Protein AF-A0A0R0AXG4-F1 (afdb_monomer_lite)

Structure (mmCIF, N/CA/C/O backbone):
data_AF-A0A0R0AXG4-F1
#
_entry.id   AF-A0A0R0AXG4-F1
#
loop_
_atom_site.group_PDB
_atom_site.id
_atom_site.type_symbol
_atom_site.label_atom_id
_atom_site.label_alt_id
_atom_site.label_comp_id
_atom_site.label_asym_id
_atom_site.label_entity_id
_atom_site.label_seq_id
_atom_site.pdbx_PDB_ins_code
_atom_site.Cartn_x
_atom_site.Cartn_y
_atom_site.Cartn_z
_atom_site.occupancy
_atom_site.B_iso_or_equiv
_atom_site.auth_seq_id
_atom_site.auth_comp_id
_atom_site.auth_asym_id
_atom_site.auth_atom_id
_atom_site.pdbx_PDB_model_num
ATOM 1 N N . MET A 1 1 ? -5.236 -3.880 -35.271 1.00 39.84 1 MET A N 1
ATOM 2 C CA . MET A 1 1 ? -6.109 -3.018 -34.452 1.00 39.84 1 MET A CA 1
ATOM 3 C C . MET A 1 1 ? -5.778 -3.354 -33.023 1.00 39.84 1 MET A C 1
ATOM 5 O O . MET A 1 1 ? -6.015 -4.485 -32.628 1.00 39.84 1 MET A O 1
ATOM 9 N N . ASP A 1 2 ? -5.125 -2.433 -32.326 1.00 45.50 2 ASP A N 1
ATOM 10 C CA . ASP A 1 2 ? -4.787 -2.597 -30.915 1.00 45.50 2 ASP A CA 1
ATOM 11 C C . ASP A 1 2 ? -6.101 -2.470 -30.138 1.00 45.50 2 ASP A C 1
ATOM 13 O O . ASP A 1 2 ? -6.665 -1.380 -30.024 1.00 45.50 2 ASP A O 1
ATOM 17 N N . THR A 1 3 ? -6.698 -3.594 -29.744 1.00 55.22 3 THR A N 1
ATOM 18 C CA . THR A 1 3 ? -7.853 -3.567 -28.846 1.00 55.22 3 THR A CA 1
ATOM 19 C C . THR A 1 3 ? -7.368 -2.972 -27.540 1.00 55.22 3 THR A C 1
ATOM 21 O O . THR A 1 3 ? -6.536 -3.583 -26.875 1.00 55.22 3 THR A O 1
ATOM 24 N N . ALA A 1 4 ? -7.850 -1.776 -27.199 1.00 60.03 4 ALA A N 1
ATOM 25 C CA . ALA A 1 4 ? -7.524 -1.131 -25.937 1.00 60.03 4 ALA A CA 1
ATOM 26 C C . ALA A 1 4 ? -7.775 -2.122 -24.789 1.00 60.03 4 ALA A C 1
ATOM 28 O O . ALA A 1 4 ? -8.913 -2.525 -24.542 1.00 60.03 4 ALA A O 1
ATOM 29 N N . VAL A 1 5 ? -6.698 -2.554 -24.134 1.00 69.69 5 VAL A N 1
ATOM 30 C CA . VAL A 1 5 ? -6.776 -3.421 -22.961 1.00 69.69 5 VAL A CA 1
ATOM 31 C C . VAL A 1 5 ? -7.232 -2.543 -21.805 1.00 69.69 5 VAL A C 1
ATOM 33 O O . VAL A 1 5 ? -6.569 -1.566 -21.464 1.00 69.69 5 VAL A O 1
ATOM 36 N N . ASN A 1 6 ? -8.383 -2.867 -21.225 1.00 83.81 6 ASN A N 1
ATOM 37 C CA . ASN A 1 6 ? -8.859 -2.204 -20.018 1.00 83.81 6 ASN A CA 1
ATOM 38 C C . ASN A 1 6 ? -8.346 -2.958 -18.794 1.00 83.81 6 ASN A C 1
ATOM 40 O O . ASN A 1 6 ? -8.377 -4.192 -18.766 1.00 83.81 6 ASN A O 1
ATOM 44 N N . ALA A 1 7 ? -7.922 -2.227 -17.763 1.00 86.19 7 ALA A N 1
ATOM 45 C CA . ALA A 1 7 ? -7.612 -2.843 -16.484 1.00 86.19 7 ALA A CA 1
ATOM 46 C C . ALA A 1 7 ? -8.858 -3.576 -15.953 1.00 86.19 7 ALA A C 1
ATOM 48 O O . ALA A 1 7 ? -9.978 -3.059 -16.015 1.00 86.19 7 ALA A O 1
ATOM 49 N N . ARG A 1 8 ? -8.674 -4.789 -15.413 1.00 89.44 8 ARG A N 1
ATOM 50 C CA . ARG A 1 8 ? -9.781 -5.582 -14.848 1.00 89.44 8 ARG A CA 1
ATOM 51 C C . ARG A 1 8 ? -10.484 -4.826 -13.724 1.00 89.44 8 ARG A C 1
ATOM 53 O O . ARG A 1 8 ? -9.843 -4.045 -13.019 1.00 89.44 8 ARG A O 1
ATOM 60 N N . ALA A 1 9 ? -11.774 -5.086 -13.513 1.00 91.00 9 ALA A N 1
ATOM 61 C CA . ALA A 1 9 ? -12.516 -4.528 -12.382 1.00 91.00 9 ALA A CA 1
ATOM 62 C C . ALA A 1 9 ? -11.827 -4.847 -11.041 1.00 91.00 9 ALA A C 1
ATOM 64 O O . ALA A 1 9 ? -11.104 -5.840 -10.924 1.00 91.00 9 ALA A O 1
ATOM 65 N N . TRP A 1 10 ? -12.020 -3.982 -10.043 1.00 93.56 10 TRP A N 1
ATOM 66 C CA . TRP A 1 10 ? -11.539 -4.242 -8.686 1.00 93.56 10 TRP A CA 1
ATOM 67 C C . TRP A 1 10 ? -12.163 -5.525 -8.142 1.00 93.56 10 TRP A C 1
ATOM 69 O O . TRP A 1 10 ? -13.365 -5.742 -8.297 1.00 93.56 10 TRP A O 1
ATOM 79 N N . LEU A 1 11 ? -11.338 -6.379 -7.545 1.00 92.56 11 LEU A N 1
ATOM 80 C CA . LEU A 1 11 ? -11.815 -7.574 -6.866 1.00 92.56 11 LEU A CA 1
ATOM 81 C C . LEU A 1 11 ? -12.471 -7.202 -5.537 1.00 92.56 11 LEU A C 1
ATOM 83 O O . LEU A 1 11 ? -12.102 -6.218 -4.893 1.00 92.56 11 LEU A O 1
ATOM 87 N N . ASP A 1 12 ? -13.454 -8.005 -5.134 1.00 91.62 12 ASP A N 1
ATOM 88 C CA . ASP A 1 12 ? -14.151 -7.810 -3.870 1.00 91.62 12 ASP A CA 1
ATOM 89 C C . ASP A 1 12 ? -13.244 -8.192 -2.688 1.00 91.62 12 ASP A C 1
ATOM 91 O O . ASP A 1 12 ? -12.834 -9.345 -2.541 1.00 91.62 12 ASP A O 1
ATOM 95 N N . HIS A 1 13 ? -12.947 -7.199 -1.849 1.00 92.50 13 HIS A N 1
ATOM 96 C CA . HIS A 1 13 ? -12.177 -7.322 -0.612 1.00 92.50 13 HIS A CA 1
ATOM 97 C C . HIS A 1 13 ? -12.880 -6.626 0.567 1.00 92.50 13 HIS A C 1
ATOM 99 O O . HIS A 1 13 ? -12.233 -6.100 1.475 1.00 92.50 13 HIS A O 1
ATOM 105 N N . HIS A 1 14 ? -14.219 -6.570 0.560 1.00 93.81 14 HIS A N 1
ATOM 106 C CA . HIS A 1 14 ? -14.980 -5.949 1.654 1.00 93.81 14 HIS A CA 1
ATOM 107 C C . HIS A 1 14 ? -14.860 -6.700 2.984 1.00 93.81 14 HIS A C 1
ATOM 109 O O . HIS A 1 14 ? -15.161 -6.138 4.034 1.00 93.81 14 HIS A O 1
ATOM 115 N N . ASP A 1 15 ? -14.439 -7.960 2.946 1.00 94.25 15 ASP A N 1
ATOM 116 C CA . ASP A 1 15 ? -14.095 -8.764 4.118 1.00 94.25 15 ASP A CA 1
ATOM 117 C C . ASP A 1 15 ? -12.930 -8.166 4.929 1.00 94.25 15 ASP A C 1
ATOM 119 O O . ASP A 1 15 ? -12.840 -8.375 6.136 1.00 94.25 15 ASP A O 1
ATOM 123 N N . LEU A 1 16 ? -12.072 -7.347 4.310 1.00 96.62 16 LEU A N 1
ATOM 124 C CA . LEU A 1 16 ? -11.032 -6.597 5.016 1.00 96.62 16 LEU A CA 1
ATOM 125 C C . LEU A 1 16 ? -11.577 -5.517 5.959 1.00 96.62 16 LEU A C 1
ATOM 127 O O . LEU A 1 16 ? -10.838 -5.073 6.835 1.00 96.62 16 LEU A O 1
ATOM 131 N N . LEU A 1 17 ? -12.827 -5.081 5.773 1.00 97.25 17 LEU A N 1
ATOM 132 C CA . LEU A 1 17 ? -13.470 -4.092 6.644 1.00 97.25 17 LEU A CA 1
ATOM 133 C C . LEU A 1 17 ? -13.949 -4.709 7.964 1.00 97.25 17 LEU A C 1
ATOM 135 O O . LEU A 1 17 ? -14.230 -3.974 8.904 1.00 97.25 17 LEU A O 1
ATOM 139 N N . ASP A 1 18 ? -14.052 -6.039 8.026 1.00 96.25 18 ASP A N 1
ATOM 140 C CA . ASP A 1 18 ? -14.418 -6.758 9.241 1.00 96.25 18 ASP A CA 1
ATOM 141 C C . ASP A 1 18 ? -13.172 -6.953 10.132 1.00 96.25 18 ASP A C 1
ATOM 143 O O . ASP A 1 18 ? -12.138 -7.448 9.658 1.00 96.25 18 ASP A O 1
ATOM 147 N N . PRO A 1 19 ? -13.229 -6.579 11.424 1.00 95.69 19 PRO A N 1
ATOM 148 C CA . PRO A 1 19 ? -12.122 -6.749 12.362 1.00 95.69 19 PRO A CA 1
ATOM 149 C C . PRO A 1 19 ? -11.812 -8.215 12.713 1.00 95.69 19 PRO A C 1
ATOM 151 O O . PRO A 1 19 ? -10.766 -8.467 13.333 1.00 95.69 19 PRO A O 1
ATOM 154 N N . ALA A 1 20 ? -12.707 -9.153 12.395 1.00 96.12 20 ALA A N 1
ATOM 155 C CA . ALA A 1 20 ? -12.560 -10.564 12.704 1.00 96.12 20 ALA A CA 1
ATOM 156 C C . ALA A 1 20 ? -11.362 -11.191 11.966 1.00 96.12 20 ALA A C 1
ATOM 158 O O . ALA A 1 20 ? -11.047 -10.809 10.835 1.00 96.12 20 ALA A O 1
ATOM 159 N N . PRO A 1 21 ? -10.682 -12.177 12.584 1.00 93.88 21 PRO A N 1
ATOM 160 C CA . PRO A 1 21 ? -9.610 -12.906 11.922 1.00 93.88 21 PRO A CA 1
ATOM 161 C C . PRO A 1 21 ? -10.107 -13.607 10.660 1.00 93.88 21 PRO A C 1
ATOM 163 O O . PRO A 1 21 ? -11.155 -14.255 10.671 1.00 93.88 21 PRO A O 1
ATOM 166 N N . MET A 1 22 ? -9.313 -13.547 9.596 1.00 93.69 22 MET A N 1
ATOM 167 C CA . MET A 1 22 ? -9.607 -14.263 8.360 1.00 93.69 22 MET A CA 1
ATOM 168 C C . MET A 1 22 ? -8.791 -15.541 8.215 1.00 93.69 22 MET A C 1
ATOM 170 O O . MET A 1 22 ? -7.718 -15.696 8.791 1.00 93.69 22 MET A O 1
ATOM 174 N N . HIS A 1 23 ? -9.283 -16.449 7.372 1.00 92.38 23 HIS A N 1
ATOM 175 C CA . HIS A 1 23 ? -8.596 -17.705 7.071 1.00 92.38 23 HIS A CA 1
ATOM 176 C C . HIS A 1 23 ? -7.157 -17.486 6.566 1.00 92.38 23 HIS A C 1
ATOM 178 O O . HIS A 1 23 ? -6.255 -18.247 6.904 1.00 92.38 23 HIS A O 1
ATOM 184 N N . LEU A 1 24 ? -6.936 -16.431 5.774 1.00 95.44 24 LEU A N 1
ATOM 185 C CA . LEU A 1 24 ? -5.622 -16.065 5.252 1.00 95.44 24 LEU A CA 1
ATOM 186 C C . LEU A 1 24 ? -5.258 -14.636 5.678 1.00 95.44 24 LEU A C 1
ATOM 188 O O . LEU A 1 24 ? -5.558 -13.668 4.980 1.00 95.44 24 LEU A O 1
ATOM 192 N N . GLU A 1 25 ? -4.617 -14.495 6.837 1.00 96.81 25 GLU A N 1
ATOM 193 C CA . GLU A 1 25 ? -4.067 -13.208 7.300 1.00 96.81 25 GLU A CA 1
ATOM 194 C C . GLU A 1 25 ? -2.688 -12.921 6.697 1.00 96.81 25 GLU A C 1
ATOM 196 O O . GLU A 1 25 ? -2.446 -11.816 6.216 1.00 96.81 25 GLU A O 1
ATOM 201 N N . THR A 1 26 ? -1.822 -13.937 6.652 1.00 98.31 26 THR A N 1
ATOM 202 C CA . THR A 1 26 ? -0.499 -13.874 6.021 1.00 98.31 26 THR A CA 1
ATOM 203 C C . THR A 1 26 ? -0.248 -15.148 5.226 1.00 98.31 26 THR A C 1
ATOM 205 O O . THR A 1 26 ? -0.347 -16.247 5.767 1.00 98.31 26 THR A O 1
ATOM 208 N N . GLY A 1 27 ? 0.090 -15.008 3.948 1.00 97.88 27 GLY A N 1
ATOM 209 C CA . GLY A 1 27 ? 0.410 -16.122 3.063 1.00 97.88 27 GLY A CA 1
ATOM 210 C C . GLY A 1 27 ? 0.094 -15.811 1.607 1.00 97.88 27 GLY A C 1
ATOM 211 O O . GLY A 1 27 ? -0.215 -14.677 1.247 1.00 97.88 27 GLY A O 1
ATOM 212 N N . MET A 1 28 ? 0.165 -16.833 0.762 1.00 97.50 28 MET A N 1
ATOM 213 C CA . MET A 1 28 ? -0.103 -16.709 -0.667 1.00 97.50 28 MET A CA 1
ATOM 214 C C . MET A 1 28 ? -1.037 -17.816 -1.151 1.00 97.50 28 MET A C 1
ATOM 216 O O . MET A 1 28 ? -0.972 -18.946 -0.668 1.00 97.50 28 MET A O 1
ATOM 220 N N . GLN A 1 29 ? -1.888 -17.494 -2.119 1.00 96.62 29 GLN A N 1
ATOM 221 C CA . GLN A 1 29 ? -2.807 -18.429 -2.754 1.00 96.62 29 GLN A CA 1
ATOM 222 C C . GLN A 1 29 ? -2.842 -18.165 -4.257 1.00 96.62 29 GLN A C 1
ATOM 224 O O . GLN A 1 29 ? -3.131 -17.054 -4.696 1.00 96.62 29 GLN A O 1
ATOM 229 N N . ARG A 1 30 ? -2.602 -19.204 -5.059 1.00 96.62 30 ARG A N 1
ATOM 230 C CA . ARG A 1 30 ? -2.938 -19.159 -6.484 1.00 96.62 30 ARG A CA 1
ATOM 231 C C . ARG A 1 30 ? -4.439 -19.391 -6.638 1.00 96.62 30 ARG A C 1
ATOM 233 O O . ARG A 1 30 ? -4.961 -20.371 -6.108 1.00 96.62 30 ARG A O 1
ATOM 240 N N . ARG A 1 31 ? -5.123 -18.467 -7.307 1.00 93.94 31 ARG A N 1
ATOM 241 C CA . ARG A 1 31 ? -6.567 -18.516 -7.563 1.00 93.94 31 ARG A CA 1
ATOM 242 C C . ARG A 1 31 ? -6.852 -19.348 -8.815 1.00 93.94 31 ARG A C 1
ATOM 244 O O . ARG A 1 31 ? -5.948 -19.632 -9.598 1.00 93.94 31 ARG A O 1
ATOM 251 N N . GLU A 1 32 ? -8.108 -19.753 -8.985 1.00 92.19 32 GLU A N 1
ATOM 252 C CA . GLU A 1 32 ? -8.541 -20.590 -10.117 1.00 92.19 32 GLU A CA 1
ATOM 253 C C . GLU A 1 32 ? -8.307 -19.917 -11.474 1.00 92.19 32 GLU A C 1
ATOM 255 O O . GLU A 1 32 ? -7.972 -20.588 -12.443 1.00 92.19 32 GLU A O 1
ATOM 260 N N . ASP A 1 33 ? -8.396 -18.587 -11.521 1.00 90.12 33 ASP A N 1
ATOM 261 C CA . ASP A 1 33 ? -8.093 -17.770 -12.701 1.00 90.12 33 ASP A CA 1
ATOM 262 C C . ASP A 1 33 ? -6.582 -17.580 -12.948 1.00 90.12 33 ASP A C 1
ATOM 264 O O . ASP A 1 33 ? -6.182 -16.755 -13.761 1.00 90.12 33 ASP A O 1
ATOM 268 N N . GLY A 1 34 ? -5.719 -18.302 -12.226 1.00 93.06 34 GLY A N 1
ATOM 269 C CA . GLY A 1 34 ? -4.264 -18.244 -12.367 1.00 93.06 34 GLY A CA 1
ATOM 270 C C . GLY A 1 34 ? -3.587 -17.085 -11.629 1.00 93.06 34 GLY A C 1
ATOM 271 O O . GLY A 1 34 ? -2.366 -17.143 -11.435 1.00 93.06 34 GLY A O 1
ATOM 272 N N . THR A 1 35 ? -4.345 -16.090 -11.153 1.00 95.69 35 THR A N 1
ATOM 273 C CA . THR A 1 35 ? -3.806 -14.931 -10.423 1.00 95.69 35 THR A CA 1
ATOM 274 C C . THR A 1 35 ? -3.213 -15.334 -9.073 1.00 95.69 35 THR A C 1
ATOM 276 O O . THR A 1 35 ? -3.610 -16.332 -8.460 1.00 95.69 35 THR A O 1
ATOM 279 N N . LEU A 1 36 ? -2.241 -14.558 -8.589 1.00 96.81 36 LEU A N 1
ATOM 280 C CA . LEU A 1 36 ? -1.634 -14.767 -7.276 1.00 96.81 36 LEU A CA 1
ATOM 281 C C . LEU A 1 36 ? -2.215 -13.776 -6.269 1.00 96.81 36 LEU A C 1
ATOM 283 O O . LEU A 1 36 ? -2.020 -12.572 -6.405 1.00 96.81 36 LEU A O 1
ATOM 287 N N . LEU A 1 37 ? -2.881 -14.293 -5.240 1.00 97.44 37 LEU A N 1
ATOM 288 C CA . LEU A 1 37 ? -3.246 -13.545 -4.045 1.00 97.44 37 LEU A CA 1
ATOM 289 C C . LEU A 1 37 ? -2.098 -13.618 -3.038 1.00 97.44 37 LEU A C 1
ATOM 291 O O . LEU A 1 37 ? -1.725 -14.709 -2.611 1.00 97.44 37 LEU A O 1
ATOM 295 N N . VAL A 1 38 ? -1.589 -12.471 -2.606 1.00 97.81 38 VAL A N 1
ATOM 296 C CA . VAL A 1 38 ? -0.686 -12.345 -1.458 1.00 97.81 38 VAL A CA 1
ATOM 297 C C . VAL A 1 38 ? -1.415 -11.587 -0.357 1.00 97.81 38 VAL A C 1
ATOM 299 O O . VAL A 1 38 ? -1.903 -10.474 -0.555 1.00 97.81 38 VAL A O 1
ATOM 302 N N . ALA A 1 39 ? -1.499 -12.205 0.812 1.00 98.38 39 ALA A N 1
ATOM 303 C CA . ALA A 1 39 ? -2.064 -11.646 2.026 1.00 98.38 39 ALA A CA 1
ATOM 304 C C . ALA A 1 39 ? -0.940 -11.384 3.026 1.00 98.38 39 ALA A C 1
ATOM 306 O O . ALA A 1 39 ? -0.072 -12.237 3.214 1.00 98.38 39 ALA A O 1
ATOM 307 N N . VAL A 1 40 ? -0.959 -10.224 3.679 1.00 98.19 40 VAL A N 1
ATOM 308 C CA . VAL A 1 40 ? 0.008 -9.903 4.736 1.00 98.19 40 VAL A CA 1
ATOM 309 C C . VAL A 1 40 ? -0.685 -9.141 5.855 1.00 98.19 40 VAL A C 1
ATOM 311 O O . VAL A 1 40 ? -1.286 -8.093 5.609 1.00 98.19 40 VAL A O 1
ATOM 314 N N . ARG A 1 41 ? -0.552 -9.638 7.085 1.00 97.94 41 ARG A N 1
ATOM 315 C CA . ARG A 1 41 ? -0.869 -8.912 8.313 1.00 97.94 41 ARG A CA 1
ATOM 316 C C . ARG A 1 41 ? 0.420 -8.369 8.921 1.00 97.94 41 ARG A C 1
ATOM 318 O O . ARG A 1 41 ? 1.295 -9.146 9.302 1.00 97.94 41 ARG A O 1
ATOM 325 N N . THR A 1 42 ? 0.490 -7.054 9.077 1.00 97.94 42 THR A N 1
ATOM 326 C CA . THR A 1 42 ? 1.622 -6.357 9.694 1.00 97.94 42 THR A CA 1
ATOM 327 C C . THR A 1 42 ? 1.160 -5.611 10.939 1.00 97.94 42 THR A C 1
ATOM 329 O O . THR A 1 42 ? 0.245 -4.791 10.871 1.00 97.94 42 THR A O 1
ATOM 332 N N . ASP A 1 43 ? 1.810 -5.864 12.073 1.00 98.06 43 ASP A N 1
ATOM 333 C CA . ASP A 1 43 ? 1.569 -5.128 13.315 1.00 98.06 43 ASP A CA 1
ATOM 334 C C . ASP A 1 43 ? 2.503 -3.915 13.384 1.00 98.06 43 ASP A C 1
ATOM 336 O O . ASP A 1 43 ? 3.717 -4.041 13.537 1.00 98.06 43 ASP A O 1
ATOM 340 N N . LEU A 1 44 ? 1.933 -2.716 13.252 1.00 97.50 44 LEU A N 1
ATOM 341 C CA . LEU A 1 44 ? 2.667 -1.453 13.253 1.00 97.50 44 LEU A CA 1
ATOM 342 C C . LEU A 1 44 ? 2.608 -0.827 14.652 1.00 97.50 44 LEU A C 1
ATOM 344 O O . LEU A 1 44 ? 1.748 0.008 14.956 1.00 97.50 44 LEU A O 1
ATOM 348 N N . HIS A 1 45 ? 3.520 -1.256 15.524 1.00 98.19 45 HIS A N 1
ATOM 349 C CA . HIS A 1 45 ? 3.623 -0.762 16.899 1.00 98.19 45 HIS A CA 1
ATOM 350 C C . HIS A 1 45 ? 3.868 0.752 16.948 1.00 98.19 45 HIS A C 1
ATOM 352 O O . HIS A 1 45 ? 4.716 1.283 16.237 1.00 98.19 45 HIS A O 1
ATOM 358 N N . GLY A 1 46 ? 3.107 1.460 17.786 1.00 97.94 46 GLY A N 1
ATOM 359 C CA . GLY A 1 46 ? 3.195 2.917 17.936 1.00 97.94 46 GLY A CA 1
ATOM 360 C C . GLY A 1 46 ? 2.658 3.735 16.752 1.00 97.94 46 GLY A C 1
ATOM 361 O O . GLY A 1 46 ? 2.549 4.953 16.869 1.00 97.94 46 GLY A O 1
ATOM 362 N N . CYS A 1 47 ? 2.275 3.095 15.643 1.00 97.94 47 CYS A N 1
ATOM 363 C CA . CYS A 1 47 ? 1.714 3.757 14.467 1.00 97.94 47 CYS A CA 1
ATOM 364 C C . CYS A 1 47 ? 0.181 3.767 14.512 1.00 97.94 47 CYS A C 1
ATOM 366 O O . CYS A 1 47 ? -0.439 2.885 15.099 1.00 97.94 47 CYS A O 1
ATOM 368 N N . LYS A 1 48 ? -0.449 4.753 13.874 1.00 98.44 48 LYS A N 1
ATOM 369 C CA . LYS A 1 48 ? -1.907 4.838 13.695 1.00 98.44 48 LYS A CA 1
ATOM 370 C C . LYS A 1 48 ? -2.233 4.939 12.212 1.00 98.44 48 LYS A C 1
ATOM 372 O O . LYS A 1 48 ? -1.414 5.461 11.459 1.00 98.44 48 LYS A O 1
ATOM 377 N N . GLY A 1 49 ? -3.433 4.535 11.804 1.00 98.31 49 GLY A N 1
ATOM 378 C CA . GLY A 1 49 ? -3.873 4.580 10.404 1.00 98.31 49 GLY A CA 1
ATOM 379 C C . GLY A 1 49 ? -3.659 5.954 9.768 1.00 98.31 49 GLY A C 1
ATOM 380 O O . GLY A 1 49 ? -3.073 6.049 8.697 1.00 98.31 49 GLY A O 1
ATOM 381 N N . ARG A 1 50 ? -3.976 7.038 10.490 1.00 98.12 50 ARG A N 1
ATOM 382 C CA . ARG A 1 50 ? -3.713 8.417 10.030 1.00 98.12 50 ARG A CA 1
ATOM 383 C C . ARG A 1 50 ? -2.237 8.728 9.735 1.00 98.12 50 ARG A C 1
ATOM 385 O O . ARG A 1 50 ? -1.953 9.585 8.911 1.00 98.12 50 ARG A O 1
ATOM 392 N N . MET A 1 51 ? -1.298 8.089 10.440 1.00 98.31 51 MET A N 1
ATOM 393 C CA . MET A 1 51 ? 0.144 8.282 10.226 1.00 98.31 51 MET A CA 1
ATOM 394 C C . MET A 1 51 ? 0.599 7.526 8.980 1.00 98.31 51 MET A C 1
ATOM 396 O O . MET A 1 51 ? 1.410 8.041 8.217 1.00 98.31 51 MET A O 1
ATOM 400 N N . LEU A 1 52 ? 0.043 6.330 8.764 1.00 97.50 52 LEU A N 1
ATOM 401 C CA . LEU A 1 52 ? 0.248 5.576 7.535 1.00 97.50 52 LEU A CA 1
ATOM 402 C C . LEU A 1 52 ? -0.315 6.336 6.327 1.00 97.50 52 LEU A C 1
ATOM 404 O O . LEU A 1 52 ? 0.385 6.478 5.337 1.00 97.50 52 LEU A O 1
ATOM 408 N N . ASP A 1 53 ? -1.531 6.873 6.416 1.00 97.44 53 ASP A N 1
ATOM 409 C CA . ASP A 1 53 ? -2.134 7.652 5.328 1.00 97.44 53 ASP A CA 1
ATOM 410 C C . ASP A 1 53 ? -1.342 8.939 5.028 1.00 97.44 53 ASP A C 1
ATOM 412 O O . ASP A 1 53 ? -0.998 9.217 3.878 1.00 97.44 53 ASP A O 1
ATOM 416 N N . TRP A 1 54 ? -0.929 9.666 6.075 1.00 97.69 54 TRP A N 1
ATOM 417 C CA . TRP A 1 54 ? -0.037 10.825 5.952 1.00 97.69 54 TRP A CA 1
ATOM 418 C C . TRP A 1 54 ? 1.283 10.489 5.251 1.00 97.69 54 TRP A C 1
ATOM 420 O O . TRP A 1 54 ? 1.792 11.295 4.475 1.00 97.69 54 TRP A O 1
ATOM 430 N N . TRP A 1 55 ? 1.853 9.307 5.495 1.00 97.62 55 TRP A N 1
ATOM 431 C CA . TRP A 1 55 ? 3.123 8.927 4.885 1.00 97.62 55 TRP A CA 1
ATOM 432 C C . TRP A 1 55 ? 3.065 9.014 3.352 1.00 97.62 55 TRP A C 1
ATOM 434 O O . TRP A 1 55 ? 3.973 9.581 2.741 1.00 97.62 55 TRP A O 1
ATOM 444 N N . PHE A 1 56 ? 1.962 8.577 2.733 1.00 96.75 56 PHE A N 1
ATOM 445 C CA . PHE A 1 56 ? 1.754 8.642 1.278 1.00 96.75 56 PHE A CA 1
ATOM 446 C C . PHE A 1 56 ? 1.558 10.066 0.731 1.00 96.75 56 PHE A C 1
ATOM 448 O O . PHE A 1 56 ? 1.759 10.301 -0.463 1.00 96.75 56 PHE A O 1
ATOM 455 N N . THR A 1 57 ? 1.232 11.043 1.581 1.00 96.12 57 THR A N 1
ATOM 456 C CA . THR A 1 57 ? 1.232 12.467 1.204 1.00 96.12 57 THR A CA 1
ATOM 457 C C . THR A 1 57 ? 2.573 13.154 1.477 1.00 96.12 57 THR A C 1
ATOM 459 O O . THR A 1 57 ? 2.767 14.299 1.063 1.00 96.12 57 THR A O 1
ATOM 462 N N . PHE A 1 58 ? 3.508 12.480 2.155 1.00 96.50 58 PHE A N 1
ATOM 463 C CA . PHE A 1 58 ? 4.785 13.042 2.591 1.00 96.50 58 PHE A CA 1
ATOM 464 C C . PHE A 1 58 ? 5.982 12.595 1.747 1.00 96.50 58 PHE A C 1
ATOM 466 O O . PHE A 1 58 ? 6.817 13.430 1.389 1.00 96.50 58 PHE A O 1
ATOM 473 N N . PHE A 1 59 ? 6.131 11.292 1.493 1.00 96.00 59 PHE A N 1
ATOM 474 C CA . PHE A 1 59 ? 7.371 10.781 0.917 1.00 96.00 59 PHE A CA 1
ATOM 475 C C . PHE A 1 59 ? 7.513 11.205 -0.557 1.00 96.00 59 PHE A C 1
ATOM 477 O O . PHE A 1 59 ? 6.545 11.220 -1.308 1.00 96.00 59 PHE A O 1
ATOM 484 N N . GLU A 1 60 ? 8.725 11.555 -0.991 1.00 95.50 60 GLU A N 1
ATOM 485 C CA . GLU A 1 60 ? 8.958 12.165 -2.317 1.00 95.50 60 GLU A CA 1
ATOM 486 C C . GLU A 1 60 ? 10.376 11.924 -2.853 1.00 95.50 60 GLU A C 1
ATOM 488 O O . GLU A 1 60 ? 10.700 12.340 -3.959 1.00 95.50 60 GLU A O 1
ATOM 493 N N . THR A 1 61 ? 11.240 11.285 -2.058 1.00 96.25 61 THR A N 1
ATOM 494 C CA . THR A 1 61 ? 12.649 11.070 -2.387 1.00 96.25 61 THR A CA 1
ATOM 495 C C . THR A 1 61 ? 13.034 9.617 -2.158 1.00 96.25 61 THR A C 1
ATOM 497 O O . THR A 1 61 ? 12.424 8.916 -1.344 1.00 96.25 61 THR A O 1
ATOM 500 N N . THR A 1 62 ? 14.122 9.190 -2.802 1.00 97.56 62 THR A N 1
ATOM 501 C CA . THR A 1 62 ? 14.750 7.886 -2.545 1.00 97.56 62 THR A CA 1
ATOM 502 C C . THR A 1 62 ? 15.112 7.719 -1.069 1.00 97.56 62 THR A C 1
ATOM 504 O O . THR A 1 62 ? 14.949 6.643 -0.503 1.00 97.56 62 THR A O 1
ATOM 507 N N . GLN A 1 63 ? 15.554 8.793 -0.407 1.00 97.38 63 GLN A N 1
ATOM 508 C CA . GLN A 1 63 ? 15.874 8.743 1.017 1.00 97.38 63 GLN A CA 1
ATOM 509 C C . GLN A 1 63 ? 14.637 8.449 1.876 1.00 97.38 63 GLN A C 1
ATOM 511 O O . GLN A 1 63 ? 14.748 7.689 2.837 1.00 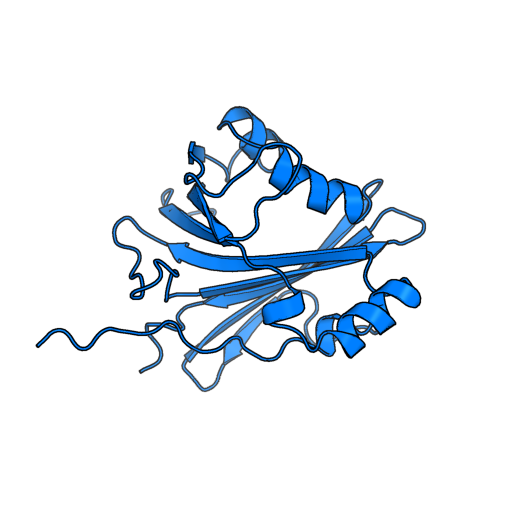97.38 63 GLN A O 1
ATOM 516 N N . HIS A 1 64 ? 13.475 9.014 1.532 1.00 97.12 64 HIS A N 1
ATOM 517 C CA . HIS A 1 64 ? 12.238 8.762 2.270 1.00 97.12 64 HIS A CA 1
ATOM 518 C C . HIS A 1 64 ? 11.802 7.298 2.141 1.00 97.12 64 HIS A C 1
ATOM 520 O O . HIS A 1 64 ? 11.546 6.661 3.158 1.00 97.12 64 HIS A O 1
ATOM 526 N N . ILE A 1 65 ? 11.775 6.725 0.929 1.00 96.00 65 ILE A N 1
ATOM 527 C CA . ILE A 1 65 ? 11.374 5.315 0.775 1.00 96.00 65 ILE A CA 1
ATOM 528 C C . ILE A 1 65 ? 12.379 4.356 1.432 1.00 96.00 65 ILE A C 1
ATOM 530 O O . ILE A 1 65 ? 11.966 3.351 2.000 1.00 96.00 65 ILE A O 1
ATOM 534 N N . ARG A 1 66 ? 13.670 4.703 1.510 1.00 96.25 66 ARG A N 1
ATOM 535 C CA . ARG A 1 66 ? 14.661 3.916 2.267 1.00 96.25 66 ARG A CA 1
ATOM 536 C C . ARG A 1 66 ? 14.447 3.916 3.781 1.00 96.25 66 ARG A C 1
ATOM 538 O O . ARG A 1 66 ? 14.916 2.997 4.443 1.00 96.25 66 ARG A O 1
ATOM 545 N N . TRP A 1 67 ? 13.754 4.908 4.349 1.00 96.50 67 TRP A N 1
ATOM 546 C CA . TRP A 1 67 ? 13.341 4.843 5.760 1.00 96.50 67 TRP A CA 1
ATOM 547 C C . TRP A 1 67 ? 12.288 3.766 6.001 1.00 96.50 67 TRP A C 1
ATOM 549 O O . TRP A 1 67 ? 12.205 3.237 7.104 1.00 96.50 67 TRP A O 1
ATOM 559 N N . TRP A 1 68 ? 11.500 3.443 4.974 1.00 93.62 68 TRP A N 1
ATOM 560 C CA . TRP A 1 68 ? 10.527 2.364 5.042 1.00 93.62 68 TRP A CA 1
ATOM 561 C C . TRP A 1 68 ? 11.222 1.005 4.915 1.00 93.62 68 TRP A C 1
ATOM 563 O O . TRP A 1 68 ? 11.035 0.152 5.781 1.00 93.62 68 TRP A O 1
ATOM 573 N N . HIS A 1 69 ? 12.079 0.816 3.909 1.00 93.00 69 HIS A N 1
ATOM 574 C CA . HIS A 1 69 ? 12.911 -0.382 3.828 1.00 93.00 69 HIS A CA 1
ATOM 575 C C . HIS A 1 69 ? 14.289 -0.074 3.216 1.00 93.00 69 HIS A C 1
ATOM 577 O O . HIS A 1 69 ? 14.369 0.268 2.038 1.00 93.00 69 HIS A O 1
ATOM 583 N N . PRO A 1 70 ? 15.396 -0.181 3.975 1.00 92.62 70 PRO A N 1
ATOM 584 C CA . PRO A 1 70 ? 16.698 0.335 3.539 1.00 92.62 70 PRO A CA 1
ATOM 585 C C . PRO A 1 70 ? 17.380 -0.503 2.450 1.00 92.62 70 PRO A C 1
ATOM 587 O O . PRO A 1 70 ? 18.318 -0.013 1.823 1.00 92.62 70 PRO A O 1
ATOM 590 N N . VAL A 1 71 ? 16.942 -1.751 2.256 1.00 91.38 71 VAL A N 1
ATOM 591 C CA . VAL A 1 71 ? 17.498 -2.684 1.264 1.00 91.38 71 VAL A CA 1
ATOM 592 C C . VAL A 1 71 ? 16.595 -2.728 0.031 1.00 91.38 71 VAL A C 1
ATOM 594 O O . VAL A 1 71 ? 17.007 -2.312 -1.045 1.00 91.38 71 VAL A O 1
ATOM 597 N N . ASP A 1 72 ? 15.353 -3.169 0.222 1.00 93.25 72 ASP A N 1
ATOM 598 C CA . ASP A 1 72 ? 14.377 -3.366 -0.855 1.00 93.25 72 ASP A CA 1
ATOM 599 C C . ASP A 1 72 ? 13.975 -2.083 -1.595 1.00 93.25 72 ASP A C 1
ATOM 601 O O . ASP A 1 72 ? 13.840 -2.128 -2.811 1.00 93.25 72 ASP A O 1
ATOM 605 N N . HIS A 1 73 ? 13.869 -0.925 -0.933 1.00 94.75 73 HIS A N 1
ATOM 606 C CA . HIS A 1 73 ? 13.498 0.319 -1.618 1.00 94.75 73 HIS A CA 1
ATOM 607 C C . HIS A 1 73 ? 14.729 1.007 -2.235 1.00 94.75 73 HIS A C 1
ATOM 609 O O . HIS A 1 73 ? 15.387 1.859 -1.623 1.00 94.75 73 HIS A O 1
ATOM 615 N N . VAL A 1 74 ? 15.056 0.637 -3.474 1.00 95.88 74 VAL A N 1
ATOM 616 C CA . VAL A 1 74 ? 16.307 1.024 -4.146 1.00 95.88 74 VAL A CA 1
ATOM 617 C C . VAL A 1 74 ? 16.283 2.476 -4.622 1.00 95.88 74 VAL A C 1
ATOM 619 O O . VAL A 1 74 ? 17.230 3.227 -4.347 1.00 95.88 74 VAL A O 1
ATOM 622 N N . GLU A 1 75 ? 15.226 2.882 -5.329 1.00 96.75 75 GLU A N 1
ATOM 623 C CA . GLU A 1 75 ? 15.134 4.186 -6.000 1.00 96.75 75 GLU A CA 1
ATOM 624 C C . GLU A 1 75 ? 13.688 4.698 -6.070 1.00 96.75 75 GLU A C 1
ATOM 626 O O . GLU A 1 75 ? 12.783 3.970 -6.466 1.00 96.75 75 GLU A O 1
ATOM 631 N N . HIS A 1 76 ? 13.471 5.976 -5.740 1.00 96.19 76 HIS A N 1
ATOM 632 C CA . HIS A 1 76 ? 12.232 6.697 -6.044 1.00 96.19 76 HIS A CA 1
ATOM 633 C C . HIS A 1 76 ? 12.431 7.466 -7.351 1.00 96.19 76 HIS A C 1
ATOM 635 O O . HIS A 1 76 ? 13.340 8.290 -7.449 1.00 96.19 76 HIS A O 1
ATOM 641 N N . ARG A 1 77 ? 11.589 7.208 -8.354 1.00 95.12 77 ARG A N 1
ATOM 642 C CA . ARG A 1 77 ? 11.675 7.816 -9.695 1.00 95.12 77 ARG A CA 1
ATOM 643 C C . ARG A 1 77 ? 10.636 8.917 -9.928 1.00 95.12 77 ARG A C 1
ATOM 645 O O . ARG A 1 77 ? 10.397 9.315 -11.065 1.00 95.12 77 ARG A O 1
ATOM 652 N N . GLY A 1 78 ? 10.046 9.440 -8.859 1.00 92.12 78 GLY A N 1
ATOM 653 C CA . GLY A 1 78 ? 9.138 10.579 -8.905 1.00 92.12 78 GLY A CA 1
ATOM 654 C C . GLY A 1 78 ? 7.658 10.216 -8.798 1.00 92.12 78 GLY A C 1
ATOM 655 O O . GLY A 1 78 ? 7.216 9.099 -9.079 1.00 92.12 78 GLY A O 1
ATOM 656 N N . TRP A 1 79 ? 6.888 11.220 -8.385 1.00 93.75 79 TRP A N 1
ATOM 657 C CA . TRP A 1 79 ? 5.433 11.228 -8.450 1.00 93.75 79 TRP A CA 1
ATOM 658 C C . TRP A 1 79 ? 4.962 11.888 -9.750 1.00 93.75 79 TRP A C 1
ATOM 660 O O . TRP A 1 79 ? 5.549 12.864 -10.214 1.00 93.75 79 TRP A O 1
ATOM 670 N N . ALA A 1 80 ? 3.864 11.394 -10.318 1.00 87.56 80 ALA A N 1
ATOM 671 C CA . ALA A 1 80 ? 3.164 12.059 -11.411 1.00 87.56 80 ALA A CA 1
ATOM 672 C C . ALA A 1 80 ? 2.372 13.285 -10.912 1.00 87.56 80 ALA A C 1
ATOM 674 O O . ALA A 1 80 ? 2.028 13.387 -9.736 1.00 87.56 80 ALA A O 1
ATOM 675 N N . ALA A 1 81 ? 2.008 14.180 -11.837 1.00 76.31 81 ALA A N 1
ATOM 676 C CA . ALA A 1 81 ? 1.461 15.516 -11.560 1.00 76.31 81 ALA A CA 1
ATOM 677 C C . ALA A 1 81 ? 0.194 15.584 -10.679 1.00 76.31 81 ALA A C 1
ATOM 679 O O . ALA A 1 81 ? -0.123 16.650 -10.164 1.00 76.31 81 ALA A O 1
ATOM 680 N N . ALA A 1 82 ? -0.551 14.486 -10.513 1.00 84.88 82 ALA A N 1
ATOM 681 C CA . ALA A 1 82 ? -1.733 14.463 -9.649 1.00 84.88 82 ALA A CA 1
ATOM 682 C C . ALA A 1 82 ? -1.396 14.381 -8.145 1.00 84.88 82 ALA A C 1
ATOM 684 O O . ALA A 1 82 ? -2.284 14.605 -7.324 1.00 84.88 82 ALA A O 1
ATOM 685 N N . TRP A 1 83 ? -0.146 14.075 -7.778 1.00 92.62 83 TRP A N 1
ATOM 686 C CA . TRP A 1 83 ? 0.283 14.044 -6.381 1.00 92.62 83 TRP A CA 1
ATOM 687 C C . TRP A 1 83 ? 0.400 15.454 -5.802 1.00 92.62 83 TRP A C 1
ATOM 689 O O . TRP A 1 83 ? 1.016 16.336 -6.400 1.00 92.62 83 TRP A O 1
ATOM 699 N N . GLN A 1 84 ? -0.166 15.655 -4.614 1.00 88.00 84 GLN A N 1
ATOM 700 C CA . GLN A 1 84 ? -0.122 16.917 -3.887 1.00 88.00 84 GLN A CA 1
ATOM 701 C C . GLN A 1 84 ? 0.450 16.661 -2.497 1.00 88.00 84 GLN A C 1
ATOM 703 O O . GLN A 1 84 ? -0.214 16.063 -1.645 1.00 88.00 84 GLN A O 1
ATOM 708 N N . ARG A 1 85 ? 1.676 17.141 -2.261 1.00 89.56 85 ARG A N 1
ATOM 709 C CA . ARG A 1 85 ? 2.362 16.983 -0.976 1.00 89.56 85 ARG A CA 1
ATOM 710 C C . ARG A 1 85 ? 1.535 17.560 0.167 1.00 89.56 85 ARG A C 1
ATOM 712 O O . ARG A 1 85 ? 1.350 18.773 0.227 1.00 89.56 85 ARG A O 1
ATOM 719 N N . GLY A 1 86 ? 1.107 16.706 1.092 1.00 90.12 86 GLY A N 1
ATOM 720 C CA . GLY A 1 86 ? 0.206 17.044 2.195 1.00 90.12 86 GLY A CA 1
ATOM 721 C C . GLY A 1 86 ? -1.267 16.722 1.900 1.00 90.12 86 GLY A C 1
ATOM 722 O O . GLY A 1 86 ? -1.814 15.879 2.608 1.00 90.12 86 GLY A O 1
ATOM 723 N N . PRO A 1 87 ? -1.920 17.343 0.892 1.00 92.19 87 PRO A N 1
ATOM 724 C CA . PRO A 1 87 ? -3.348 17.152 0.645 1.00 92.19 87 PRO A CA 1
ATOM 725 C C . PRO A 1 87 ? -3.779 15.753 0.204 1.00 92.19 87 PRO A C 1
ATOM 727 O O . PRO A 1 87 ? -4.761 15.242 0.734 1.00 92.19 87 PRO A O 1
ATOM 730 N N . SER A 1 88 ? -3.142 15.156 -0.811 1.00 93.00 88 SER A N 1
ATOM 731 C CA . SER A 1 88 ? -3.632 13.890 -1.373 1.00 93.00 88 SER A CA 1
ATOM 732 C C . SER A 1 88 ? -2.649 13.232 -2.336 1.00 93.00 88 SER A C 1
ATOM 734 O O . SER A 1 88 ? -1.926 13.897 -3.078 1.00 93.00 88 SER A O 1
ATOM 736 N N . TYR A 1 89 ? -2.709 11.904 -2.381 1.00 94.69 89 TYR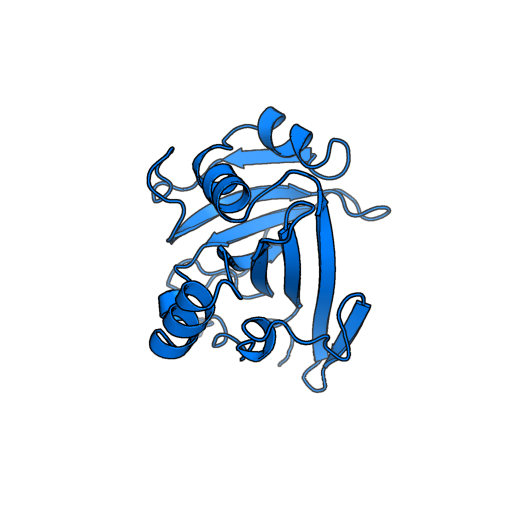 A N 1
ATOM 737 C CA . TYR A 1 89 ? -2.040 11.055 -3.365 1.00 94.69 89 TYR A CA 1
ATOM 738 C C . TYR A 1 89 ? -3.032 10.334 -4.297 1.00 94.69 89 TYR A C 1
ATOM 740 O O . TYR A 1 89 ? -2.618 9.569 -5.166 1.00 94.69 89 TYR A O 1
ATOM 748 N N . HIS A 1 90 ? -4.344 10.556 -4.162 1.00 94.38 90 HIS A N 1
ATOM 749 C CA . HIS A 1 90 ? -5.336 9.886 -5.007 1.00 94.38 90 HIS A CA 1
ATOM 750 C C . HIS A 1 90 ? -5.177 10.297 -6.474 1.00 94.38 90 HIS A C 1
ATOM 752 O O . HIS A 1 90 ? -4.953 11.465 -6.792 1.00 94.38 90 HIS A O 1
ATOM 758 N N . ARG A 1 91 ? -5.328 9.328 -7.383 1.00 93.19 91 ARG A N 1
ATOM 759 C CA . ARG A 1 91 ? -5.086 9.432 -8.835 1.00 93.19 91 ARG A CA 1
ATOM 760 C C . ARG A 1 91 ? -3.624 9.668 -9.218 1.00 93.19 91 ARG A C 1
ATOM 762 O O . ARG A 1 91 ? -3.318 9.659 -10.412 1.00 93.19 91 ARG A O 1
ATOM 769 N N . ALA A 1 92 ? -2.731 9.865 -8.250 1.00 94.81 92 ALA A N 1
ATOM 770 C CA . ALA A 1 92 ? -1.310 9.982 -8.507 1.00 94.81 92 ALA A CA 1
ATOM 771 C C . ALA A 1 92 ? -0.702 8.629 -8.857 1.00 94.81 92 ALA A C 1
ATOM 773 O O . ALA A 1 92 ? -1.125 7.583 -8.359 1.00 94.81 92 ALA A O 1
ATOM 774 N N . SER A 1 93 ? 0.328 8.676 -9.695 1.00 95.44 93 SER A N 1
ATOM 775 C CA . SER A 1 93 ? 1.201 7.537 -9.928 1.00 95.44 93 SER A CA 1
ATOM 776 C C . SER A 1 93 ? 2.568 7.781 -9.323 1.00 95.44 93 SER A C 1
ATOM 778 O O . SER A 1 93 ? 3.049 8.911 -9.326 1.00 95.44 93 SER A O 1
ATOM 780 N N . ILE A 1 94 ? 3.194 6.709 -8.866 1.00 95.81 94 ILE A N 1
ATOM 781 C CA . ILE A 1 94 ? 4.591 6.680 -8.449 1.00 95.81 94 ILE A CA 1
ATOM 782 C C . ILE A 1 94 ? 5.348 5.675 -9.306 1.00 95.81 94 ILE A C 1
ATOM 784 O O . ILE A 1 94 ? 4.808 4.621 -9.659 1.00 95.81 94 ILE A O 1
ATOM 788 N N . HIS A 1 95 ? 6.598 6.010 -9.614 1.00 95.12 95 HIS A N 1
ATOM 789 C CA . HIS A 1 95 ? 7.584 5.077 -10.148 1.00 95.12 95 HIS A CA 1
ATOM 790 C C . HIS A 1 95 ? 8.656 4.818 -9.093 1.00 95.12 95 HIS A C 1
ATOM 792 O O . HIS A 1 95 ? 9.175 5.757 -8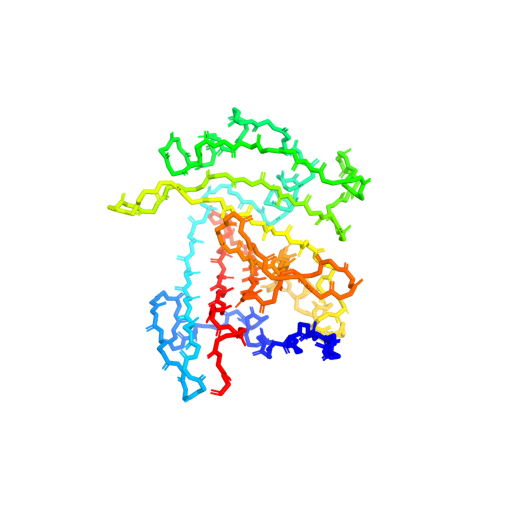.488 1.00 95.12 95 HIS A O 1
ATOM 798 N N . ALA A 1 96 ? 8.987 3.553 -8.876 1.00 95.38 96 ALA A N 1
ATOM 799 C CA . ALA A 1 96 ? 10.008 3.131 -7.925 1.00 95.38 96 ALA A CA 1
ATOM 800 C C . ALA A 1 96 ? 10.819 1.959 -8.488 1.00 95.38 96 ALA A C 1
ATOM 802 O O . ALA A 1 96 ? 10.447 1.371 -9.504 1.00 95.38 96 ALA A O 1
ATOM 803 N N . VAL A 1 97 ? 11.936 1.642 -7.847 1.00 95.62 97 VAL A N 1
ATOM 804 C CA . VAL A 1 97 ? 12.699 0.414 -8.075 1.00 95.62 97 VAL A CA 1
ATOM 805 C C . VAL A 1 97 ? 12.760 -0.338 -6.762 1.00 95.62 97 VAL A C 1
ATOM 807 O O . VAL A 1 97 ? 13.255 0.201 -5.771 1.00 95.62 97 VAL A O 1
ATOM 810 N N . GLU A 1 98 ? 12.285 -1.575 -6.797 1.00 92.56 98 GLU A N 1
ATOM 811 C CA . GLU A 1 98 ? 12.155 -2.448 -5.638 1.00 92.56 98 GLU A CA 1
ATOM 812 C C . GLU A 1 98 ? 13.040 -3.683 -5.827 1.00 92.56 98 GLU A C 1
ATOM 814 O O . GLU A 1 98 ? 13.017 -4.306 -6.889 1.00 92.56 98 GLU A O 1
ATOM 819 N N . ALA A 1 99 ? 13.824 -4.056 -4.821 1.00 90.69 99 ALA A N 1
ATOM 820 C CA . ALA A 1 99 ? 14.476 -5.360 -4.776 1.00 90.69 99 ALA A CA 1
ATOM 821 C C . ALA A 1 99 ? 13.562 -6.365 -4.071 1.00 90.69 99 ALA A C 1
ATOM 823 O O . ALA A 1 99 ? 12.886 -6.032 -3.101 1.00 90.69 99 ALA A O 1
ATOM 824 N N . LEU A 1 100 ? 13.543 -7.601 -4.567 1.00 82.50 100 LEU A N 1
ATOM 825 C CA . LEU A 1 100 ? 12.782 -8.689 -3.963 1.00 82.50 100 LEU A CA 1
ATOM 826 C C . LEU A 1 100 ? 13.742 -9.850 -3.705 1.00 82.50 100 LEU A C 1
ATOM 828 O O . LEU A 1 100 ? 14.013 -10.607 -4.628 1.00 82.50 100 LEU A O 1
ATOM 832 N N . PRO A 1 101 ? 14.212 -10.025 -2.462 1.00 82.38 101 PRO A N 1
ATOM 833 C CA . PRO A 1 101 ? 15.319 -10.909 -2.099 1.00 82.38 101 PRO A CA 1
ATOM 834 C C . PRO A 1 101 ? 16.313 -11.248 -3.230 1.00 82.38 101 PRO A C 1
ATOM 836 O O . PRO A 1 101 ? 17.116 -10.407 -3.625 1.00 82.38 101 PRO A O 1
ATOM 839 N N . ASP A 1 102 ? 16.241 -12.467 -3.766 1.00 85.06 102 ASP A N 1
ATOM 840 C CA . ASP A 1 102 ? 17.151 -12.993 -4.790 1.00 85.06 102 ASP A CA 1
ATOM 841 C C . ASP A 1 102 ? 16.810 -12.553 -6.231 1.00 85.06 102 ASP A C 1
ATOM 843 O O . ASP A 1 102 ? 17.458 -12.972 -7.192 1.00 85.06 102 ASP A O 1
ATOM 847 N N . ILE A 1 103 ? 15.781 -11.726 -6.410 1.00 82.88 103 ILE A N 1
ATOM 848 C CA . ILE A 1 103 ? 15.356 -11.175 -7.697 1.00 82.88 103 ILE A CA 1
ATOM 849 C C . ILE A 1 103 ? 16.076 -9.837 -7.914 1.00 82.88 103 ILE A C 1
ATOM 851 O O . ILE A 1 103 ? 16.045 -8.973 -7.028 1.00 82.88 103 ILE A O 1
ATOM 855 N N . PRO A 1 104 ? 16.692 -9.621 -9.094 1.00 87.00 104 PRO A N 1
ATOM 856 C CA . PRO A 1 104 ? 17.255 -8.326 -9.452 1.00 87.00 104 PRO A CA 1
ATOM 857 C C . PRO A 1 104 ? 16.244 -7.187 -9.250 1.00 87.00 104 PRO A C 1
ATOM 859 O O . PRO A 1 104 ? 15.053 -7.397 -9.494 1.00 87.00 104 PRO A O 1
ATOM 862 N N . PRO A 1 105 ? 16.697 -5.980 -8.856 1.00 92.62 105 PRO A N 1
ATOM 863 C CA . PRO A 1 105 ? 15.804 -4.848 -8.662 1.00 92.62 105 PRO A CA 1
ATOM 864 C C . PRO A 1 105 ? 14.909 -4.610 -9.878 1.00 92.62 105 PRO A C 1
ATOM 866 O O . PRO A 1 105 ? 15.385 -4.551 -11.013 1.00 92.62 105 PRO A O 1
ATOM 869 N N . VAL A 1 106 ? 13.612 -4.469 -9.627 1.00 94.00 106 VAL A N 1
ATOM 870 C CA . VAL A 1 106 ? 12.576 -4.350 -10.647 1.00 94.00 106 VAL A CA 1
ATOM 871 C C . VAL A 1 106 ? 11.903 -2.989 -10.546 1.00 94.00 106 VAL A C 1
ATOM 873 O O . VAL A 1 106 ? 11.601 -2.500 -9.458 1.00 94.00 106 VAL A O 1
ATOM 876 N N . ALA A 1 107 ? 11.665 -2.352 -11.693 1.00 94.88 107 ALA A N 1
ATOM 877 C CA . ALA A 1 107 ? 10.854 -1.145 -11.732 1.00 94.88 107 ALA A CA 1
ATOM 878 C C . ALA A 1 107 ? 9.409 -1.478 -11.333 1.00 94.88 107 ALA A C 1
ATOM 880 O O . ALA A 1 107 ? 8.846 -2.471 -11.786 1.00 94.88 107 ALA A O 1
ATOM 881 N N . ALA A 1 108 ? 8.798 -0.636 -10.512 1.00 95.19 108 ALA A N 1
ATOM 882 C CA . ALA A 1 108 ? 7.403 -0.728 -10.125 1.00 95.19 108 ALA A CA 1
ATOM 883 C C . ALA A 1 108 ? 6.685 0.572 -10.482 1.00 95.19 108 ALA A C 1
ATOM 885 O O . ALA A 1 108 ? 7.210 1.678 -10.309 1.00 95.19 108 ALA A O 1
ATOM 886 N N . ARG A 1 109 ? 5.452 0.440 -10.964 1.00 96.12 109 ARG A N 1
ATOM 887 C CA . ARG A 1 109 ? 4.543 1.562 -11.179 1.00 96.12 109 ARG A CA 1
ATOM 888 C C . ARG A 1 109 ? 3.263 1.316 -10.413 1.00 96.12 109 ARG A C 1
ATOM 890 O O . ARG A 1 109 ? 2.585 0.319 -10.649 1.00 96.12 109 ARG A O 1
ATOM 897 N N . LEU A 1 110 ? 2.909 2.265 -9.553 1.00 96.94 110 LEU A N 1
ATOM 898 C CA . LEU A 1 110 ? 1.648 2.239 -8.828 1.00 96.94 110 LEU A CA 1
ATOM 899 C C . LEU A 1 110 ? 0.793 3.437 -9.217 1.00 96.94 110 LEU A C 1
ATOM 901 O O . LEU A 1 110 ? 1.328 4.511 -9.494 1.00 96.94 110 LEU A O 1
ATOM 905 N N . LYS A 1 111 ? -0.529 3.269 -9.228 1.00 97.31 111 LYS A N 1
ATOM 906 C CA . LYS A 1 111 ? -1.496 4.365 -9.343 1.00 97.31 111 LYS A CA 1
ATOM 907 C C . LYS A 1 111 ? -2.536 4.247 -8.241 1.00 97.31 111 LYS A C 1
ATOM 909 O O . LYS A 1 111 ? -3.225 3.235 -8.159 1.00 97.31 111 LYS A O 1
ATOM 914 N N . PHE A 1 112 ? -2.620 5.264 -7.393 1.00 97.50 112 PHE A N 1
ATOM 915 C CA . PHE A 1 112 ? -3.450 5.233 -6.195 1.00 97.50 112 PHE A CA 1
ATOM 916 C C . PHE A 1 112 ? -4.872 5.701 -6.467 1.00 97.50 112 PHE A C 1
ATOM 918 O O . PHE A 1 112 ? -5.110 6.567 -7.311 1.00 97.50 112 PHE A O 1
ATOM 925 N N . HIS A 1 113 ? -5.816 5.159 -5.709 1.00 97.00 113 HIS A N 1
ATOM 926 C CA . HIS A 1 113 ? -7.243 5.409 -5.865 1.00 97.00 113 HIS A CA 1
ATOM 927 C C . HIS A 1 113 ? -7.890 5.770 -4.540 1.00 97.00 113 HIS A C 1
ATOM 929 O O . HIS A 1 113 ? -7.443 5.346 -3.479 1.00 97.00 113 HIS A O 1
ATOM 935 N N . ASP A 1 114 ? -8.966 6.544 -4.632 1.00 95.94 114 ASP A N 1
ATOM 936 C CA . ASP A 1 114 ? -9.820 6.814 -3.487 1.00 95.94 114 ASP A CA 1
ATOM 937 C C . ASP A 1 114 ? -10.586 5.534 -3.118 1.00 95.94 114 ASP A C 1
ATOM 939 O O . ASP A 1 114 ? -11.350 5.040 -3.948 1.00 95.94 114 ASP A O 1
ATOM 943 N N . PRO A 1 115 ? -10.442 4.991 -1.900 1.00 95.62 115 PRO A N 1
ATOM 944 C CA . PRO A 1 115 ? -11.087 3.739 -1.509 1.00 95.62 115 PRO A CA 1
ATOM 945 C C . PRO A 1 115 ? -12.622 3.776 -1.599 1.00 95.62 115 PRO A C 1
ATOM 947 O O . PRO A 1 115 ? -13.255 2.730 -1.715 1.00 95.62 115 PRO A O 1
ATOM 950 N N . ARG A 1 116 ? -13.242 4.961 -1.612 1.00 94.25 116 ARG A N 1
ATOM 951 C CA . ARG A 1 116 ? -14.698 5.118 -1.768 1.00 94.25 116 ARG A CA 1
ATOM 952 C C . ARG A 1 116 ? -15.188 4.865 -3.195 1.00 94.25 116 ARG A C 1
ATOM 954 O O . ARG A 1 116 ? -16.390 4.773 -3.406 1.00 94.25 116 ARG A O 1
ATOM 961 N N . THR A 1 117 ? -14.292 4.784 -4.181 1.00 92.75 117 THR A N 1
ATOM 962 C CA . THR A 1 117 ? -14.665 4.448 -5.568 1.00 92.75 117 THR A CA 1
ATOM 963 C C . THR A 1 117 ? -14.573 2.952 -5.865 1.00 92.75 117 THR A C 1
ATOM 965 O O . THR A 1 117 ? -15.036 2.517 -6.918 1.00 92.75 117 THR A O 1
ATOM 968 N N . LEU A 1 118 ? -13.980 2.169 -4.957 1.00 92.06 118 LEU A N 1
ATOM 969 C CA . LEU A 1 118 ? -13.754 0.723 -5.097 1.00 92.06 118 LEU A CA 1
ATOM 970 C C . LEU A 1 118 ? -14.454 -0.115 -4.017 1.00 92.06 118 LEU A C 1
ATOM 972 O O . LEU A 1 118 ? -14.798 -1.264 -4.279 1.00 92.06 118 LEU A O 1
ATOM 976 N N . LEU A 1 119 ? -14.698 0.448 -2.834 1.00 93.38 119 LEU A N 1
ATOM 977 C CA . LEU A 1 119 ? -15.504 -0.162 -1.777 1.00 93.38 119 LEU A CA 1
ATOM 978 C C . LEU A 1 119 ? -16.893 0.483 -1.734 1.00 93.38 119 LEU A C 1
ATOM 980 O O . LEU A 1 119 ? -17.050 1.652 -2.079 1.00 93.38 119 LEU A O 1
ATOM 984 N N . VAL A 1 120 ? -17.888 -0.261 -1.251 1.00 94.62 120 VAL A N 1
ATOM 985 C CA . VAL A 1 120 ? -19.238 0.234 -0.961 1.00 94.62 120 VAL A CA 1
ATOM 986 C C . VAL A 1 120 ? -19.120 1.352 0.085 1.00 94.62 120 VAL A C 1
ATOM 988 O O . VAL A 1 120 ? -18.747 1.055 1.230 1.00 94.62 120 VAL A O 1
ATOM 991 N N . PRO A 1 121 ? -19.415 2.621 -0.270 1.00 94.75 121 PRO A N 1
ATOM 992 C CA . PRO A 1 121 ? -19.144 3.773 0.589 1.00 94.75 121 PRO A CA 1
ATOM 993 C C . PRO A 1 121 ? -19.787 3.665 1.969 1.00 94.75 121 PRO A C 1
ATOM 995 O O . PRO A 1 121 ? -19.158 3.990 2.972 1.00 94.75 121 PRO A O 1
ATOM 998 N N . GLU A 1 122 ? -21.010 3.146 2.035 1.00 96.44 122 GLU A N 1
ATOM 999 C CA . GLU A 1 122 ? -21.767 2.996 3.275 1.00 96.44 122 GLU A CA 1
ATOM 1000 C C . GLU A 1 122 ? -21.118 1.969 4.210 1.00 96.44 122 GLU A C 1
ATOM 1002 O O . GLU A 1 122 ? -21.088 2.165 5.423 1.00 96.44 122 GLU A O 1
ATOM 1007 N N . ARG A 1 123 ? -20.549 0.888 3.655 1.00 96.44 123 ARG A N 1
ATOM 1008 C CA . ARG A 1 123 ? -19.839 -0.134 4.441 1.00 96.44 123 ARG A CA 1
ATOM 1009 C C . ARG A 1 123 ? -18.512 0.393 4.966 1.00 96.44 123 ARG A C 1
ATOM 1011 O O . ARG A 1 123 ? -18.174 0.127 6.115 1.00 96.44 123 ARG A O 1
ATOM 1018 N N . LEU A 1 124 ? -17.775 1.134 4.138 1.00 97.31 124 LEU A N 1
ATOM 1019 C CA . LEU A 1 124 ? -16.524 1.761 4.557 1.00 97.31 124 LEU A CA 1
ATOM 1020 C C . LEU A 1 124 ? -16.776 2.789 5.666 1.00 97.31 124 LEU A C 1
ATOM 1022 O O . LEU A 1 124 ? -16.094 2.747 6.685 1.00 97.31 124 LEU A O 1
ATOM 1026 N N . GLN A 1 125 ? -17.781 3.652 5.497 1.00 97.62 125 GLN A N 1
ATOM 1027 C CA . GLN A 1 125 ? -18.146 4.643 6.508 1.00 97.62 125 GLN A CA 1
ATOM 1028 C C . GLN A 1 125 ? -18.555 3.971 7.823 1.00 97.62 125 GLN A C 1
ATOM 1030 O O . GLN A 1 125 ? -18.042 4.339 8.873 1.00 97.62 125 GLN A O 1
ATOM 1035 N N . ALA A 1 126 ? -19.401 2.937 7.774 1.00 98.00 126 ALA A N 1
ATOM 1036 C CA . ALA A 1 126 ? -19.812 2.209 8.973 1.00 98.00 126 ALA A CA 1
ATOM 1037 C C . ALA A 1 126 ? -18.623 1.574 9.718 1.00 98.00 126 ALA A C 1
ATOM 1039 O O . ALA A 1 126 ? -18.553 1.653 10.943 1.00 98.00 126 ALA A O 1
ATOM 1040 N N . ALA A 1 127 ? -17.665 0.985 8.993 1.00 98.25 127 ALA A N 1
ATOM 1041 C CA . ALA A 1 127 ? -16.461 0.410 9.593 1.00 98.25 127 ALA A CA 1
ATOM 1042 C C . ALA A 1 127 ? -15.536 1.484 10.198 1.00 98.25 127 ALA A C 1
ATOM 1044 O O . ALA A 1 127 ? -14.913 1.260 11.235 1.00 98.25 127 ALA A O 1
ATOM 1045 N N . GLN A 1 128 ? -15.460 2.667 9.583 1.00 98.31 128 GLN A N 1
ATOM 1046 C CA . GLN A 1 128 ? -14.715 3.805 10.127 1.00 98.31 128 GLN A CA 1
ATOM 1047 C C . GLN A 1 128 ? -15.368 4.359 11.397 1.00 98.31 128 GLN A C 1
ATOM 1049 O O . GLN A 1 128 ? -14.677 4.582 12.391 1.00 98.31 128 GLN A O 1
ATOM 1054 N N . ASP A 1 129 ? -16.692 4.518 11.395 1.00 98.31 129 ASP A N 1
ATOM 1055 C CA . ASP A 1 129 ? -17.460 4.996 12.549 1.00 98.31 129 ASP A CA 1
ATOM 1056 C C . ASP A 1 129 ? -17.363 4.026 13.739 1.00 98.31 129 ASP A C 1
ATOM 1058 O O . ASP A 1 129 ? -17.297 4.455 14.892 1.00 98.31 129 ASP A O 1
ATOM 1062 N N . ALA A 1 130 ? -17.299 2.719 13.463 1.00 98.06 130 ALA A N 1
ATOM 1063 C CA . ALA A 1 130 ? -17.082 1.676 14.466 1.00 98.06 130 ALA A CA 1
ATOM 1064 C C . ALA A 1 130 ? -15.628 1.600 14.980 1.00 98.06 130 ALA A C 1
ATOM 1066 O O . ALA A 1 130 ? -15.365 0.945 15.988 1.00 98.06 130 ALA A O 1
ATOM 1067 N N . GLY A 1 131 ? -14.678 2.270 14.318 1.00 97.94 131 GLY A N 1
ATOM 1068 C CA . GLY A 1 131 ? -13.247 2.175 14.625 1.00 97.94 131 GLY A CA 1
ATOM 1069 C C . GLY A 1 131 ? -12.578 0.890 14.122 1.00 97.94 131 GLY A C 1
ATOM 1070 O O . GLY A 1 131 ? -11.418 0.632 14.453 1.00 97.94 131 GLY A O 1
ATOM 1071 N N . ASP A 1 132 ? -13.274 0.106 13.299 1.00 98.31 132 ASP A N 1
ATOM 1072 C CA . ASP A 1 132 ? -12.766 -1.125 12.689 1.00 98.31 132 ASP A CA 1
ATOM 1073 C C . ASP A 1 132 ? -11.808 -0.845 11.525 1.00 98.31 132 ASP A C 1
ATOM 1075 O O . ASP A 1 132 ? -10.958 -1.679 11.205 1.00 98.31 132 ASP A O 1
ATOM 1079 N N . VAL A 1 133 ? -11.883 0.356 10.944 1.00 98.62 133 VAL A N 1
ATOM 1080 C CA . VAL A 1 133 ? -10.981 0.844 9.896 1.00 98.62 133 VAL A CA 1
ATOM 1081 C C . VAL A 1 133 ? -10.511 2.261 10.220 1.00 98.62 133 VAL A C 1
ATOM 1083 O O . VAL A 1 133 ? -11.315 3.164 10.419 1.00 98.62 133 VAL A O 1
ATOM 1086 N N . SER A 1 134 ? -9.196 2.483 10.230 1.00 98.50 134 SER A N 1
ATOM 1087 C CA . SER A 1 134 ? -8.571 3.789 10.486 1.00 98.50 134 SER A CA 1
ATOM 1088 C C . SER A 1 134 ? -7.863 4.400 9.272 1.00 98.50 134 SER A C 1
ATOM 1090 O O . SER A 1 134 ? -7.626 5.606 9.262 1.00 98.50 134 SER A O 1
ATOM 1092 N N . ALA A 1 135 ? -7.532 3.604 8.251 1.00 98.31 135 ALA A N 1
ATOM 1093 C CA . ALA A 1 135 ? -7.060 4.074 6.946 1.00 98.31 135 ALA A CA 1
ATOM 1094 C C . ALA A 1 135 ? -7.221 2.981 5.881 1.00 98.31 135 ALA A C 1
ATOM 1096 O O . ALA A 1 135 ? -7.176 1.791 6.202 1.00 98.31 135 ALA A O 1
ATOM 1097 N N . VAL A 1 136 ? -7.358 3.386 4.616 1.00 98.38 136 VAL A N 1
ATOM 1098 C CA . VAL A 1 136 ? -7.338 2.475 3.466 1.00 98.38 136 VAL A CA 1
ATOM 1099 C C . VAL A 1 136 ? -6.449 3.060 2.373 1.00 98.38 136 VAL A C 1
ATOM 1101 O O . VAL A 1 136 ? -6.699 4.174 1.926 1.00 98.38 136 VAL A O 1
ATOM 1104 N N . ILE A 1 137 ? -5.449 2.300 1.922 1.00 98.38 137 ILE A N 1
ATOM 1105 C CA . ILE A 1 137 ? -4.609 2.657 0.770 1.00 98.38 137 ILE A CA 1
ATOM 1106 C C . ILE A 1 137 ? -4.893 1.663 -0.349 1.00 98.38 137 ILE A C 1
ATOM 1108 O O . ILE A 1 137 ? -4.684 0.462 -0.184 1.00 98.38 137 ILE A O 1
ATOM 1112 N N . ALA A 1 138 ? -5.356 2.164 -1.491 1.00 98.06 138 ALA A N 1
ATOM 1113 C CA . ALA A 1 138 ? -5.670 1.355 -2.660 1.00 98.06 138 ALA A CA 1
ATOM 1114 C C . ALA A 1 138 ? -4.824 1.791 -3.855 1.00 98.06 138 ALA A C 1
ATOM 1116 O O . ALA A 1 138 ? -4.731 2.985 -4.152 1.00 98.06 138 ALA A O 1
ATOM 1117 N N . ALA A 1 139 ? -4.226 0.835 -4.564 1.00 97.94 139 ALA A N 1
ATOM 1118 C CA . ALA A 1 139 ? -3.454 1.116 -5.766 1.00 97.94 139 ALA A CA 1
ATOM 1119 C C . ALA A 1 139 ? -3.575 0.018 -6.821 1.00 97.94 139 ALA A C 1
ATOM 1121 O O . ALA A 1 139 ? -3.703 -1.163 -6.513 1.00 97.94 139 ALA A O 1
ATOM 1122 N N . ARG A 1 140 ? -3.492 0.412 -8.087 1.00 97.38 140 ARG A N 1
ATOM 1123 C CA . ARG A 1 140 ? -3.100 -0.486 -9.173 1.00 97.38 140 ARG A CA 1
ATOM 1124 C C . ARG A 1 140 ? -1.587 -0.583 -9.195 1.00 97.38 140 ARG A C 1
ATOM 1126 O O . ARG A 1 140 ? -0.933 0.434 -8.979 1.00 97.38 140 ARG A O 1
ATOM 1133 N N . ILE A 1 141 ? -1.046 -1.767 -9.454 1.00 96.94 141 ILE A N 1
ATOM 1134 C CA . ILE A 1 141 ? 0.397 -2.031 -9.461 1.00 96.94 141 ILE A CA 1
ATOM 1135 C C . ILE A 1 141 ? 0.795 -2.789 -10.725 1.00 96.94 141 ILE A C 1
ATOM 1137 O O . ILE A 1 141 ? 0.010 -3.562 -11.267 1.00 96.94 141 ILE A O 1
ATOM 1141 N N . GLY A 1 142 ? 2.006 -2.546 -11.206 1.00 95.38 142 GLY A N 1
ATOM 1142 C CA . GLY A 1 142 ? 2.653 -3.386 -12.202 1.00 95.38 142 GLY A CA 1
ATOM 1143 C C . GLY A 1 142 ? 4.166 -3.288 -12.100 1.00 95.38 142 GLY A C 1
ATOM 1144 O O . GLY A 1 142 ? 4.697 -2.285 -11.610 1.00 95.38 142 GLY A O 1
ATOM 1145 N N . PHE A 1 143 ? 4.837 -4.338 -12.563 1.00 93.00 143 PHE A N 1
ATOM 1146 C CA . PHE A 1 143 ? 6.283 -4.506 -12.457 1.00 93.00 143 PHE A CA 1
ATOM 1147 C C . PHE A 1 143 ? 6.964 -4.574 -13.832 1.00 93.00 143 PHE A C 1
ATOM 1149 O O . PHE A 1 143 ? 6.370 -4.996 -14.823 1.00 93.00 143 PHE A O 1
ATOM 1156 N N . GLY A 1 144 ? 8.233 -4.178 -13.877 1.00 91.75 144 GLY A N 1
ATOM 1157 C CA . GLY A 1 144 ? 9.087 -4.178 -15.062 1.00 91.75 144 GLY A CA 1
ATOM 1158 C C . GLY A 1 144 ? 9.127 -2.838 -15.801 1.00 91.75 144 GLY A C 1
ATOM 1159 O O . GLY A 1 144 ? 8.361 -1.916 -15.532 1.00 91.75 144 GLY A O 1
ATOM 1160 N N . ASP A 1 145 ? 10.036 -2.730 -16.770 1.00 87.25 145 ASP A N 1
ATOM 1161 C CA . ASP A 1 145 ? 10.231 -1.497 -17.551 1.00 87.25 145 ASP A CA 1
ATOM 1162 C C . ASP A 1 145 ? 9.082 -1.218 -18.539 1.00 87.25 145 ASP A C 1
ATOM 1164 O O . ASP A 1 145 ? 8.915 -0.098 -19.025 1.00 87.25 145 ASP A O 1
ATOM 1168 N N . HIS A 1 146 ? 8.258 -2.232 -18.818 1.00 89.31 146 HIS A N 1
ATOM 1169 C CA . HIS A 1 146 ? 7.163 -2.190 -19.787 1.00 89.31 146 HIS A CA 1
ATOM 1170 C C . HIS A 1 146 ? 5.814 -2.532 -19.147 1.00 89.31 146 HIS A C 1
ATOM 1172 O O . HIS A 1 146 ? 5.068 -3.364 -19.660 1.00 89.31 146 HIS A O 1
ATOM 1178 N N . VAL A 1 147 ? 5.488 -1.882 -18.022 1.00 92.12 147 VAL A N 1
ATOM 1179 C CA . VAL A 1 147 ? 4.170 -2.028 -17.383 1.00 92.12 147 VAL A CA 1
ATOM 1180 C C . VAL A 1 147 ? 3.062 -1.702 -18.386 1.00 92.12 147 VAL A C 1
ATOM 1182 O O . VAL A 1 147 ? 2.980 -0.576 -18.884 1.00 92.12 147 VAL A O 1
ATOM 1185 N N . ARG A 1 148 ? 2.184 -2.675 -18.651 1.00 93.25 148 ARG A N 1
ATOM 1186 C CA . ARG A 1 148 ? 1.006 -2.491 -19.502 1.00 93.25 148 ARG A CA 1
ATOM 1187 C C . ARG A 1 148 ? -0.005 -1.582 -18.807 1.00 93.25 148 ARG A C 1
ATOM 1189 O O . ARG A 1 148 ? -0.401 -1.840 -17.667 1.00 93.25 148 ARG A O 1
ATOM 1196 N N . LEU A 1 149 ? -0.410 -0.518 -19.499 1.00 93.62 149 LEU A N 1
ATOM 1197 C CA . LEU A 1 149 ? -1.352 0.479 -18.999 1.00 93.62 149 LEU A CA 1
ATOM 1198 C C . LEU A 1 149 ? -2.625 0.493 -19.835 1.00 93.62 149 LEU A C 1
ATOM 1200 O O . LEU A 1 149 ? -2.557 0.337 -21.053 1.00 93.62 149 LEU A O 1
ATOM 1204 N N . ASP A 1 150 ? -3.759 0.752 -19.190 1.00 93.31 150 ASP A N 1
ATOM 1205 C CA . ASP A 1 150 ? -5.004 1.037 -19.900 1.00 93.31 150 ASP A CA 1
ATOM 1206 C C . ASP A 1 150 ? -5.064 2.489 -20.421 1.00 93.31 150 ASP A C 1
ATOM 1208 O O . ASP A 1 150 ? -4.152 3.299 -20.217 1.00 93.31 150 ASP A O 1
ATOM 1212 N N . ALA A 1 151 ? -6.177 2.846 -21.069 1.00 91.38 151 ALA A N 1
ATOM 1213 C CA . ALA A 1 151 ? -6.405 4.186 -21.618 1.00 91.38 151 ALA A CA 1
ATOM 1214 C C . ALA A 1 151 ? -6.385 5.318 -20.566 1.00 91.38 151 ALA A C 1
ATOM 1216 O O . ALA A 1 151 ? -6.177 6.480 -20.916 1.00 91.38 151 ALA A O 1
ATOM 1217 N N . ASN A 1 152 ? -6.577 4.998 -19.283 1.00 89.75 152 ASN A N 1
ATOM 1218 C CA . ASN A 1 152 ? -6.525 5.942 -18.168 1.00 89.75 152 ASN A CA 1
ATOM 1219 C C . ASN A 1 152 ? -5.151 5.951 -17.475 1.00 89.75 152 ASN A C 1
ATOM 1221 O O . ASN A 1 152 ? -4.957 6.669 -16.486 1.00 89.75 152 ASN A O 1
ATOM 1225 N N . GLY A 1 153 ? -4.184 5.170 -17.963 1.00 91.81 153 GLY A N 1
ATOM 1226 C CA . GLY A 1 153 ? -2.864 5.025 -17.362 1.00 91.81 153 GLY A CA 1
ATOM 1227 C C . GLY A 1 153 ? -2.847 4.128 -16.121 1.00 91.81 153 GLY A C 1
ATOM 1228 O O . GLY A 1 153 ? -1.961 4.303 -15.281 1.00 91.81 153 GLY A O 1
ATOM 1229 N N . GLU A 1 154 ? -3.821 3.226 -15.970 1.00 94.06 154 GLU A N 1
ATOM 1230 C CA . GLU A 1 154 ? -3.860 2.224 -14.900 1.00 94.06 154 GLU A CA 1
ATOM 1231 C C . GLU A 1 154 ? -2.933 1.046 -15.219 1.00 94.06 154 GLU A C 1
ATOM 1233 O O . GLU A 1 154 ? -3.102 0.422 -16.269 1.00 94.06 154 GLU A O 1
ATOM 1238 N N . PRO A 1 155 ? -1.999 0.676 -14.322 1.00 95.81 155 PRO A N 1
ATOM 1239 C CA . PRO A 1 155 ? -1.353 -0.631 -14.377 1.00 95.81 155 PRO A CA 1
ATOM 1240 C C . PRO A 1 155 ? -2.380 -1.767 -14.450 1.00 95.81 155 PRO A C 1
ATOM 1242 O O . PRO A 1 155 ? -3.303 -1.840 -13.635 1.00 95.81 155 PRO A O 1
ATOM 1245 N N . CYS A 1 156 ? -2.221 -2.648 -15.438 1.00 95.31 156 CYS A N 1
ATOM 1246 C CA . CYS A 1 156 ? -3.152 -3.754 -15.675 1.00 95.31 156 CYS A CA 1
ATOM 1247 C C . CYS A 1 156 ? -2.822 -5.021 -14.870 1.00 95.31 156 CYS A C 1
ATOM 1249 O O . CYS A 1 156 ? -3.717 -5.835 -14.654 1.00 95.31 156 CYS A O 1
ATOM 1251 N N . ASP A 1 157 ? -1.567 -5.179 -14.440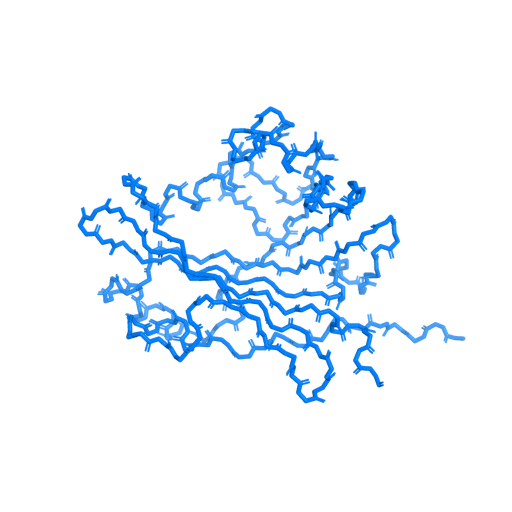 1.00 95.06 157 ASP A N 1
ATOM 1252 C CA . ASP A 1 157 ? -1.015 -6.408 -13.847 1.00 95.06 157 ASP A CA 1
ATOM 1253 C C . ASP A 1 157 ? -1.582 -6.729 -12.457 1.00 95.06 157 ASP A C 1
ATOM 1255 O O . ASP A 1 157 ? -1.913 -7.880 -12.168 1.00 95.06 157 ASP A O 1
ATOM 1259 N N . GLY A 1 158 ? -1.765 -5.727 -11.595 1.00 96.50 158 GLY A N 1
ATOM 1260 C CA . GLY A 1 158 ? -2.142 -5.997 -10.215 1.00 96.50 158 GLY A CA 1
ATOM 1261 C C . GLY A 1 158 ? -2.992 -4.949 -9.513 1.00 96.50 158 GLY A C 1
ATOM 1262 O O . GLY A 1 158 ? -3.132 -3.795 -9.928 1.00 96.50 158 GLY A O 1
ATOM 1263 N N . GLN A 1 159 ? -3.559 -5.388 -8.394 1.00 97.62 159 GLN A N 1
ATOM 1264 C CA . GLN A 1 159 ? -4.323 -4.598 -7.434 1.00 97.62 159 GLN A CA 1
ATOM 1265 C C . GLN A 1 159 ? -3.697 -4.746 -6.051 1.00 97.62 159 GLN A C 1
ATOM 1267 O O . GLN A 1 159 ? -3.302 -5.840 -5.656 1.00 97.62 159 GLN A O 1
ATOM 1272 N N . MET A 1 160 ? -3.632 -3.647 -5.312 1.00 98.12 160 MET A N 1
ATOM 1273 C CA . MET A 1 160 ? -3.124 -3.564 -3.952 1.00 98.12 160 MET A CA 1
ATOM 1274 C C . MET A 1 160 ? -4.163 -2.868 -3.083 1.00 98.12 160 MET A C 1
ATOM 1276 O O . MET A 1 160 ? -4.641 -1.785 -3.428 1.00 98.12 160 MET A O 1
ATOM 1280 N N . LEU A 1 161 ? -4.485 -3.474 -1.946 1.00 98.19 161 LEU A N 1
ATOM 1281 C CA . LEU A 1 161 ? -5.366 -2.900 -0.943 1.00 98.19 161 LEU A CA 1
ATOM 1282 C C . LEU A 1 161 ? -4.764 -3.102 0.443 1.00 98.19 161 LEU A C 1
ATOM 1284 O O . LEU A 1 161 ? -4.488 -4.226 0.856 1.00 98.19 161 LEU A O 1
ATOM 1288 N N . HIS A 1 162 ? -4.590 -2.006 1.165 1.00 98.56 162 HIS A N 1
ATOM 1289 C CA . HIS A 1 162 ? -4.181 -1.989 2.557 1.00 98.56 162 HIS A CA 1
ATOM 1290 C C . HIS A 1 162 ? -5.317 -1.435 3.402 1.00 98.56 162 HIS A C 1
ATOM 1292 O O . HIS A 1 162 ? -5.786 -0.333 3.133 1.00 98.56 162 HIS A O 1
ATOM 1298 N N . VAL A 1 163 ? -5.721 -2.161 4.438 1.00 98.56 163 VAL A N 1
ATOM 1299 C CA . VAL A 1 163 ? -6.727 -1.722 5.408 1.00 98.56 163 VAL A CA 1
ATOM 1300 C C . VAL A 1 163 ? -6.089 -1.720 6.789 1.00 98.56 163 VAL A C 1
ATOM 1302 O O . VAL A 1 163 ? -5.629 -2.754 7.277 1.00 98.56 163 VAL A O 1
ATOM 1305 N N . ALA A 1 164 ? -6.007 -0.540 7.395 1.00 98.62 164 ALA A N 1
ATOM 1306 C CA . ALA A 1 164 ? -5.463 -0.353 8.730 1.00 98.62 164 ALA A CA 1
ATOM 1307 C C . ALA A 1 164 ? -6.589 -0.299 9.764 1.00 98.62 164 ALA A C 1
ATOM 1309 O O . ALA A 1 164 ? -7.627 0.308 9.511 1.00 98.62 164 ALA A O 1
ATOM 1310 N N . ARG A 1 165 ? -6.343 -0.861 10.950 1.00 98.44 165 ARG A N 1
ATOM 1311 C CA . ARG A 1 165 ? -7.193 -0.720 12.138 1.00 98.44 165 ARG A CA 1
ATOM 1312 C C . ARG A 1 165 ? -6.355 -0.312 13.333 1.00 98.44 165 ARG A C 1
ATOM 1314 O O . ARG A 1 165 ? -5.395 -1.004 13.680 1.00 98.44 165 ARG A O 1
ATOM 1321 N N . ASP A 1 166 ? -6.744 0.757 14.012 1.00 98.62 166 ASP A N 1
ATOM 1322 C CA . ASP A 1 166 ? -6.060 1.193 15.226 1.00 98.62 166 ASP A CA 1
ATOM 1323 C C . ASP A 1 166 ? -6.332 0.231 16.395 1.00 98.62 166 ASP A C 1
ATOM 1325 O O . ASP A 1 166 ? -7.443 -0.236 16.615 1.00 98.62 166 ASP A O 1
ATOM 1329 N N . THR A 1 167 ? -5.294 -0.064 17.173 1.00 98.06 167 THR A N 1
ATOM 1330 C CA . THR A 1 167 ? -5.342 -0.914 18.374 1.00 98.06 167 THR A CA 1
ATOM 1331 C C . THR A 1 167 ? -4.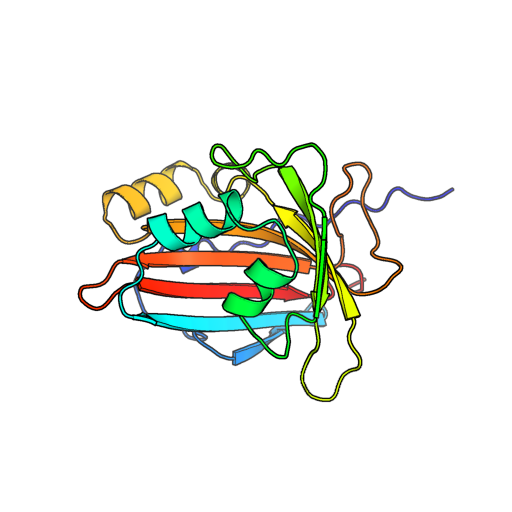647 -0.211 19.545 1.00 98.06 167 THR A C 1
ATOM 1333 O O . THR A 1 167 ? -3.937 0.777 19.332 1.00 98.06 167 THR A O 1
ATOM 1336 N N . PRO A 1 168 ? -4.762 -0.695 20.795 1.00 98.25 168 PRO A N 1
ATOM 1337 C CA . PRO A 1 168 ? -4.031 -0.098 21.914 1.00 98.25 168 PRO A CA 1
ATOM 1338 C C . PRO A 1 168 ? -2.506 -0.032 21.711 1.00 98.25 168 PRO A C 1
ATOM 1340 O O . PRO A 1 168 ? -1.879 0.918 22.168 1.00 98.25 168 PRO A O 1
ATOM 1343 N N . PHE A 1 169 ? -1.908 -0.985 20.985 1.00 98.19 169 PHE A N 1
ATOM 1344 C CA . PHE A 1 169 ? -0.456 -1.027 20.756 1.00 98.19 169 PHE A CA 1
ATOM 1345 C C . PHE A 1 169 ? 0.023 -0.228 19.531 1.00 98.19 169 PHE A C 1
ATOM 1347 O O . PHE A 1 169 ? 1.228 -0.056 19.355 1.00 98.19 169 PHE A O 1
ATOM 1354 N N . GLY A 1 170 ? -0.880 0.230 18.663 1.00 98.50 170 GLY A N 1
ATOM 1355 C CA . GLY A 1 170 ? -0.525 0.821 17.373 1.00 98.50 170 GLY A CA 1
ATOM 1356 C C . GLY A 1 170 ? -1.661 0.673 16.368 1.00 98.50 170 GLY A C 1
ATOM 1357 O O . GLY A 1 170 ? -2.777 1.124 16.649 1.00 98.50 170 GLY A O 1
ATOM 1358 N N . CYS A 1 171 ? -1.380 0.041 15.228 1.00 98.38 171 CYS A N 1
ATOM 1359 C CA . CYS A 1 171 ? -2.393 -0.424 14.286 1.00 98.38 171 CYS A CA 1
ATOM 1360 C C . CYS A 1 171 ? -2.010 -1.774 13.664 1.00 98.38 171 CYS A C 1
ATOM 1362 O O . CYS A 1 171 ? -0.838 -2.148 13.609 1.00 98.38 171 CYS A O 1
ATOM 1364 N N . VAL A 1 172 ? -3.024 -2.510 13.221 1.00 98.38 172 VAL A N 1
ATOM 1365 C CA . VAL A 1 172 ? -2.882 -3.711 12.393 1.00 98.38 172 VAL A CA 1
ATOM 1366 C C . VAL A 1 172 ? -3.123 -3.295 10.950 1.00 98.38 172 VAL A C 1
ATOM 1368 O O . VAL A 1 172 ? -4.163 -2.709 10.664 1.00 98.38 172 VAL A O 1
ATOM 1371 N N . LEU A 1 173 ? -2.192 -3.609 10.052 1.00 98.62 173 LEU A N 1
ATOM 1372 C CA . LEU A 1 173 ? -2.321 -3.399 8.614 1.00 98.62 173 LEU A CA 1
ATOM 1373 C C . LEU A 1 173 ? -2.575 -4.737 7.922 1.00 98.62 173 LEU A C 1
ATOM 1375 O O . LEU A 1 173 ? -1.707 -5.611 7.926 1.00 98.62 173 LEU A O 1
ATOM 1379 N N . ARG A 1 174 ? -3.747 -4.895 7.309 1.00 98.62 174 ARG A N 1
ATOM 1380 C CA . ARG A 1 174 ? -4.095 -6.065 6.496 1.00 98.62 174 ARG A CA 1
ATOM 1381 C C . ARG A 1 174 ? -3.982 -5.701 5.026 1.00 98.62 174 ARG A C 1
ATOM 1383 O O . ARG A 1 174 ? -4.641 -4.784 4.549 1.00 98.62 174 ARG A O 1
ATOM 1390 N N . SER A 1 175 ? -3.119 -6.421 4.323 1.00 98.38 175 SER A N 1
ATOM 1391 C CA . SER A 1 175 ? -2.775 -6.159 2.930 1.00 98.38 175 SER A CA 1
ATOM 1392 C C . SER A 1 175 ? -3.265 -7.280 2.030 1.00 98.38 175 SER A C 1
ATOM 1394 O O . SER A 1 175 ? -3.197 -8.460 2.395 1.00 98.38 175 SER A O 1
ATOM 1396 N N . ARG A 1 176 ? -3.729 -6.909 0.841 1.00 98.12 176 ARG A N 1
ATOM 1397 C CA . ARG A 1 176 ? -4.012 -7.798 -0.281 1.00 98.12 176 ARG A CA 1
ATOM 1398 C C . ARG A 1 176 ? -3.289 -7.281 -1.505 1.00 98.12 176 ARG A C 1
ATOM 1400 O O . ARG A 1 176 ? -3.454 -6.123 -1.872 1.00 98.12 176 ARG A O 1
ATOM 1407 N N . PHE A 1 177 ? -2.524 -8.159 -2.131 1.00 97.94 177 PHE A N 1
ATOM 1408 C CA . PHE A 1 177 ? -2.000 -7.965 -3.470 1.00 97.94 177 PHE A CA 1
ATOM 1409 C C . PHE A 1 177 ? -2.594 -9.054 -4.347 1.00 97.94 177 PHE A C 1
ATOM 1411 O O . PHE A 1 177 ? -2.508 -10.231 -4.001 1.00 97.94 177 PHE A O 1
ATOM 1418 N N . VAL A 1 178 ? -3.197 -8.673 -5.464 1.00 97.44 178 VAL A N 1
ATOM 1419 C CA . VAL A 1 178 ? -3.592 -9.612 -6.511 1.00 97.44 178 VAL A CA 1
ATOM 1420 C C . VAL A 1 178 ? -2.770 -9.293 -7.740 1.00 97.44 178 VAL A C 1
ATOM 1422 O O . VAL A 1 178 ? -2.851 -8.177 -8.241 1.00 97.44 178 VAL A O 1
ATOM 1425 N N . LEU A 1 179 ? -1.958 -10.251 -8.177 1.00 96.06 179 LEU A N 1
ATOM 1426 C CA . LEU A 1 179 ? -0.950 -10.086 -9.225 1.00 96.06 179 LEU A CA 1
ATOM 1427 C C . LEU A 1 179 ? -1.222 -11.024 -10.406 1.00 96.06 179 LEU A C 1
ATOM 1429 O O . LEU A 1 179 ? -1.812 -12.098 -10.224 1.00 96.06 179 LEU A O 1
ATOM 1433 N N . GLY A 1 180 ? -0.757 -10.646 -11.600 1.00 94.25 180 GLY A N 1
ATOM 1434 C CA . GLY A 1 180 ? -0.936 -11.419 -12.828 1.00 94.25 180 GLY A CA 1
ATOM 1435 C C . GLY A 1 180 ? -2.338 -11.313 -13.431 1.00 94.25 180 GLY A C 1
ATOM 1436 O O . GLY A 1 180 ? -2.745 -12.191 -14.189 1.00 94.25 180 GLY A O 1
ATOM 1437 N N . LEU A 1 181 ? -3.098 -10.261 -13.105 1.00 93.44 181 LEU A N 1
ATOM 1438 C CA . LEU A 1 181 ? -4.442 -10.016 -13.648 1.00 93.44 181 LEU A CA 1
ATOM 1439 C C . LEU A 1 181 ? -4.440 -9.874 -15.168 1.00 93.44 181 LEU A C 1
ATOM 1441 O O . LEU A 1 181 ? -5.445 -10.135 -15.817 1.00 93.44 181 LEU A O 1
ATOM 1445 N N . ASP A 1 182 ? -3.326 -9.440 -15.731 1.00 88.00 182 ASP A N 1
ATOM 1446 C CA . ASP A 1 182 ? -3.182 -9.144 -17.146 1.00 88.00 182 ASP A CA 1
ATOM 1447 C C . ASP A 1 182 ? -2.660 -10.360 -17.950 1.00 88.00 182 ASP A C 1
ATOM 1449 O O . ASP A 1 182 ? -2.691 -10.351 -19.179 1.00 88.00 182 ASP A O 1
ATOM 1453 N N . SER A 1 183 ? -2.238 -11.409 -17.239 1.00 79.25 183 SER A N 1
ATOM 1454 C CA . SER A 1 183 ? -1.763 -12.693 -17.766 1.00 79.25 183 SER A CA 1
ATOM 1455 C C . SER A 1 183 ? -2.812 -13.807 -17.654 1.00 79.25 183 SER A C 1
ATOM 1457 O O . SER A 1 183 ? -2.610 -14.906 -18.162 1.00 79.25 183 SER A O 1
ATOM 1459 N N . ALA A 1 184 ? -3.909 -13.542 -16.948 1.00 62.09 184 ALA A N 1
ATOM 1460 C CA . ALA A 1 184 ? -4.977 -14.486 -16.649 1.00 62.09 184 ALA A CA 1
ATOM 1461 C C . ALA A 1 184 ? -6.008 -14.580 -17.789 1.00 62.09 184 ALA A C 1
ATOM 1463 O O . ALA A 1 184 ? -7.194 -14.388 -17.534 1.00 62.09 184 ALA A O 1
ATOM 1464 N N . ASP A 1 185 ? -5.572 -14.805 -19.027 1.00 52.72 185 ASP A N 1
ATOM 1465 C CA . ASP A 1 185 ? -6.454 -15.004 -20.191 1.00 52.72 185 ASP A CA 1
ATOM 1466 C C . ASP A 1 185 ? -6.661 -16.492 -20.516 1.00 52.72 185 ASP A C 1
ATOM 1468 O O . ASP A 1 185 ? -5.665 -17.254 -20.511 1.00 52.72 185 ASP A O 1
#

Secondary structure (DSSP, 8-state):
----PPPPPPPP-GGGGS-SPPS-SSEEEE-TTSPEEEEEEEEEET--HHHHHHHHHH--SHHHHHHH-TTTEEEEEEE-TT-BTTTB-TT-EEEEEEEETTEEEEEEEEEEE-GGGTS-HHHHHHHHHTTS-SEEEEEEEEESTT--B-TT--BSSEEEEEEEEEETTEEEEEEEEEE-TTT--

Organism: NCBI:txid676599

InterPro domains:
  IPR041526 DAPG hydrolase, PhiG domain [PF18089] (10-181)

Foldseek 3Di:
DPPFDDADADDDDLVLLDLDDDPPQADWDQDPLRKIKGK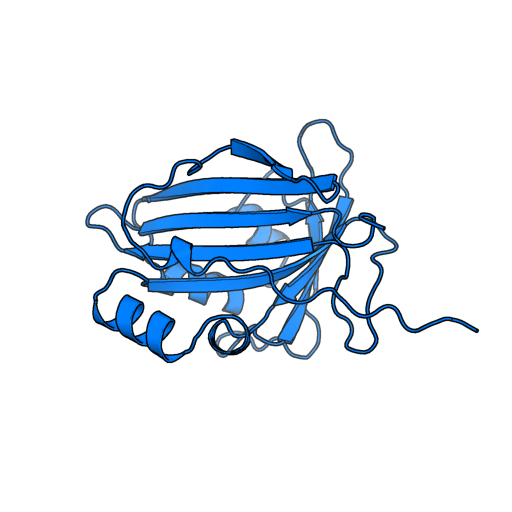HKDDDFPAFQVNVQLLLLADFFLVSVCVVPVPFFRGWPGKPPVRHRRPDQAQIKTWTWTDDVPDPTKIKIKGWHDVVVRDPVVSNVVSVVVQSFGHKTKIAMDIHPDQDAGPSRGRRFKIKMWTWGQDPRHIMIIIIIIGRNVVSD

pLDDT: mean 93.32, std 8.73, range [39.84, 98.62]

Sequence (185 aa):
MDTAVNARAWLDHHDLLDPAPMHLETGMQRREDGTLLVAVRTDLHGCKGRMLDWWFTFFETTQHIRWWHPVDHVEHRGWAAAWQRGPSYHRASIHAVEALPDIPPVAARLKFHDPRTLLVPERLQAAQDAGDVSAVIAARIGFGDHVRLDANGEPCDGQMLHVARDTPFGCVLRSRFVLGLDSAD

Radius of gyration: 16.34 Å; chains: 1; bounding box: 39×38×56 Å